Protein AF-A0A1F9MGJ0-F1 (afdb_monomer_lite)

Foldseek 3Di:
DDDDDDDDPDPPPPPVPPPPPVPPVPDDDDDDDDDDDPPDPDDPDDDDDDDDDDDDDDDDDDDDDDDDDDDDDDDDDDDDDDDDDDDDDDPPPDPPDPDDPPDDPPPPPLVAPDDDPQVVVLLLLLLVLLVVCLVPPDAQAWDWFQALVGTATAGANDRFQDQPPPPDPRHQFFLSSNRRSCVVSVHHCNVVVLGDPWLVSNLVSLVVCCPPPFKHKAFAQGQHDDDRQKWWRWDRHIWGFNDDDPQWTWTRTGNHNDGWIWGWDQDPVNGIHIGTPPPTHTGTIMHGDDD

Radius of gyration: 31.56 Å; chains: 1; bounding box: 124×60×78 Å

pLDDT: mean 70.76, std 24.78, range [25.89, 98.0]

Sequence (291 aa):
MRYFSHQDHRFLRSLTTLLLFPLLLALACGEYPSQEGDEVYGEYLEDGVAEDQFSSGTSEGSLPTASLPDPPGQQPLSLPLEPRESLPETEIQRPELPRPPDGEPEVVDLGAPVQTQGEGEARELLVSMALRIYETLEAGSTYPVRSGAGTRNLLVRYPKGTHTVKTASGTFMCTDFVLYTFTQAGFDLSEAGLGSRSTRTMTKKFREHANGENVTYTSQGGNTPPRPGDIAFMQGHVAIITAIDGTKVTYTQFNSRNQYRGKLTRTAGGGYHLEVGYDLPINGWGFYFPR

Structure (mmCIF, N/CA/C/O backbone):
data_AF-A0A1F9MGJ0-F1
#
_entry.id   AF-A0A1F9MGJ0-F1
#
loop_
_atom_site.group_PDB
_atom_site.id
_atom_site.type_symbol
_atom_site.label_atom_id
_atom_site.label_alt_id
_atom_site.label_comp_id
_atom_site.label_asym_id
_atom_site.label_entity_id
_atom_site.label_seq_id
_atom_site.pdbx_PDB_ins_code
_atom_site.Cartn_x
_atom_site.Cartn_y
_atom_site.Cartn_z
_atom_site.occupancy
_atom_site.B_iso_or_equiv
_atom_site.auth_seq_id
_atom_site.auth_comp_id
_atom_site.auth_asym_id
_atom_site.auth_atom_id
_atom_site.pdbx_PDB_model_num
ATOM 1 N N . MET A 1 1 ? 82.706 -16.280 30.960 1.00 45.00 1 MET A N 1
ATOM 2 C CA . MET A 1 1 ? 82.816 -16.517 29.503 1.00 45.00 1 MET A CA 1
ATOM 3 C C . MET A 1 1 ? 81.429 -16.832 28.956 1.00 45.00 1 MET A C 1
ATOM 5 O O . MET A 1 1 ? 80.936 -17.918 29.218 1.00 45.00 1 MET A O 1
ATOM 9 N N . ARG A 1 2 ? 80.800 -15.859 28.286 1.00 43.09 2 ARG A N 1
ATOM 10 C CA . ARG A 1 2 ? 79.877 -15.959 27.134 1.00 43.09 2 ARG A CA 1
ATOM 11 C C . ARG A 1 2 ? 79.147 -14.616 27.011 1.00 43.09 2 ARG A C 1
ATOM 13 O O . ARG A 1 2 ? 78.456 -14.188 27.926 1.00 43.09 2 ARG A O 1
ATOM 20 N N . TYR A 1 3 ? 79.461 -13.947 25.908 1.00 45.22 3 TYR A N 1
ATOM 21 C CA . TYR A 1 3 ? 78.889 -12.706 25.395 1.00 45.22 3 TYR A CA 1
ATOM 22 C C . TYR A 1 3 ? 77.446 -12.906 24.910 1.00 45.22 3 TYR A C 1
ATOM 24 O O . TYR A 1 3 ? 77.062 -14.046 24.682 1.00 45.22 3 TYR A O 1
ATOM 32 N N . PHE A 1 4 ? 76.744 -11.781 24.714 1.00 46.47 4 PHE A N 1
ATOM 33 C CA . PHE A 1 4 ? 75.594 -11.457 23.836 1.00 46.47 4 PHE A CA 1
ATOM 34 C C . PHE A 1 4 ? 74.560 -10.646 24.647 1.00 46.47 4 PHE A C 1
ATOM 36 O O . PHE A 1 4 ? 74.259 -11.012 25.774 1.00 46.47 4 PHE A O 1
ATOM 43 N N . SER A 1 5 ? 73.928 -9.571 24.177 1.00 42.66 5 SER A N 1
ATOM 44 C CA . SER A 1 5 ? 74.120 -8.661 23.040 1.00 42.66 5 SER A CA 1
ATOM 45 C C . SER A 1 5 ? 73.050 -7.573 23.164 1.00 42.66 5 SER A C 1
ATOM 47 O O . SER A 1 5 ? 71.914 -7.860 23.530 1.00 42.66 5 SER A O 1
ATOM 49 N N . HIS A 1 6 ? 73.417 -6.337 22.840 1.00 50.19 6 HIS A N 1
ATOM 50 C CA . HIS A 1 6 ? 72.506 -5.225 22.587 1.00 50.19 6 HIS A CA 1
ATOM 51 C C . HIS A 1 6 ? 71.591 -5.515 21.385 1.00 50.19 6 HIS A C 1
ATOM 53 O O . HIS A 1 6 ? 72.109 -5.722 20.293 1.00 50.19 6 HIS A O 1
ATOM 59 N N . GLN A 1 7 ? 70.272 -5.467 21.589 1.00 46.84 7 GLN A N 1
ATOM 60 C CA . GLN A 1 7 ? 69.166 -5.316 20.616 1.00 46.84 7 GLN A CA 1
ATOM 61 C C . GLN A 1 7 ? 67.885 -5.466 21.475 1.00 46.84 7 GLN A C 1
ATOM 63 O O . GLN A 1 7 ? 67.817 -6.393 22.266 1.00 46.84 7 GLN A O 1
ATOM 68 N N . ASP A 1 8 ? 66.893 -4.578 21.574 1.00 45.91 8 ASP A N 1
ATOM 69 C CA . ASP A 1 8 ? 66.262 -3.722 20.581 1.00 45.91 8 ASP A CA 1
ATOM 70 C C . ASP A 1 8 ? 65.538 -2.533 21.252 1.00 45.91 8 ASP A C 1
ATOM 72 O O . ASP A 1 8 ? 64.485 -2.681 21.867 1.00 45.91 8 ASP A O 1
ATOM 76 N N . HIS A 1 9 ? 66.038 -1.307 21.066 1.00 47.97 9 HIS A N 1
ATOM 77 C CA . HIS A 1 9 ? 65.311 -0.064 21.393 1.00 47.97 9 HIS A CA 1
ATOM 78 C C . HIS A 1 9 ? 64.492 0.479 20.203 1.00 47.97 9 HIS A C 1
ATOM 80 O O . HIS A 1 9 ? 64.220 1.676 20.113 1.00 47.97 9 HIS A O 1
ATOM 86 N N . ARG A 1 10 ? 64.091 -0.383 19.259 1.00 49.78 10 ARG A N 1
ATOM 87 C CA . ARG A 1 10 ? 63.407 0.031 18.017 1.00 49.78 10 ARG A CA 1
ATOM 88 C C . ARG A 1 10 ? 61.923 -0.330 17.934 1.00 49.78 10 ARG A C 1
ATOM 90 O O . ARG A 1 10 ? 61.317 -0.068 16.905 1.00 49.78 10 ARG A O 1
ATOM 97 N N . PHE A 1 11 ? 61.314 -0.836 19.008 1.00 47.25 11 PHE A N 1
ATOM 98 C CA . PHE A 1 11 ? 59.880 -1.170 19.012 1.00 47.25 11 PHE A CA 1
ATOM 99 C C . PHE A 1 11 ? 58.955 -0.113 19.642 1.00 47.25 11 PHE A C 1
ATOM 101 O O . PHE A 1 11 ? 57.744 -0.203 19.479 1.00 47.25 11 PHE A O 1
ATOM 108 N N . LEU A 1 12 ? 59.486 0.935 20.287 1.00 46.34 12 LEU A N 1
ATOM 109 C CA . LEU A 1 12 ? 58.664 1.966 20.952 1.00 46.34 12 LEU A CA 1
ATOM 110 C C . LEU A 1 12 ? 58.504 3.290 20.187 1.00 46.34 12 LEU A C 1
ATOM 112 O O . LEU A 1 12 ? 57.880 4.215 20.696 1.00 46.34 12 LEU A O 1
ATOM 116 N N . ARG A 1 13 ? 59.033 3.408 18.963 1.00 47.84 13 ARG A N 1
ATOM 117 C CA . ARG A 1 13 ? 58.932 4.650 18.165 1.00 47.84 13 ARG A CA 1
ATOM 118 C C . ARG A 1 13 ? 58.034 4.556 16.933 1.00 47.84 13 ARG A C 1
ATOM 120 O O . ARG A 1 13 ? 57.903 5.549 16.232 1.00 47.84 13 ARG A O 1
ATOM 127 N N . SER A 1 14 ? 57.390 3.409 16.703 1.00 47.41 14 SER A N 1
ATOM 128 C CA . SER A 1 14 ? 56.496 3.215 15.548 1.00 47.41 14 SER A CA 1
ATOM 129 C C . SER A 1 14 ? 55.010 3.111 15.894 1.00 47.41 14 SER A C 1
ATOM 131 O O . SER A 1 14 ? 54.201 2.916 14.993 1.00 47.41 14 SER A O 1
ATOM 133 N N . LEU A 1 15 ? 54.636 3.253 17.172 1.00 44.00 15 LEU A N 1
ATOM 134 C CA . LEU A 1 15 ? 53.231 3.219 17.605 1.00 44.00 15 LEU A CA 1
ATOM 135 C C . LEU A 1 15 ? 52.610 4.619 17.788 1.00 44.00 15 LEU A C 1
ATOM 137 O O . LEU A 1 15 ? 51.395 4.744 17.880 1.00 44.00 15 LEU A O 1
ATOM 141 N N . THR A 1 16 ? 53.417 5.682 17.818 1.00 48.28 16 THR A N 1
ATOM 142 C CA . THR A 1 16 ? 52.953 7.061 18.068 1.00 48.28 16 THR A CA 1
ATOM 143 C C . THR A 1 16 ? 52.675 7.876 16.804 1.00 48.28 16 THR A C 1
ATOM 145 O O . THR A 1 16 ? 52.137 8.974 16.898 1.00 48.28 16 THR A O 1
ATOM 148 N N . THR A 1 17 ? 52.974 7.350 15.614 1.00 46.91 17 THR A N 1
ATOM 149 C CA . THR A 1 17 ? 52.761 8.053 14.333 1.00 46.91 17 THR A CA 1
ATOM 150 C C . THR A 1 17 ? 51.491 7.623 13.591 1.00 46.91 17 THR A C 1
ATOM 152 O O . THR A 1 17 ? 51.140 8.244 12.595 1.00 46.91 17 THR A O 1
ATOM 155 N N . LEU A 1 18 ? 50.765 6.611 14.085 1.00 47.81 18 LEU A N 1
ATOM 156 C CA . LEU A 1 18 ? 49.569 6.059 13.427 1.00 47.81 18 LEU A CA 1
ATOM 157 C C . LEU A 1 18 ? 48.237 6.477 14.085 1.00 47.81 18 LEU A C 1
ATOM 159 O O . LEU A 1 18 ? 47.183 5.977 13.712 1.00 47.81 18 LEU A O 1
ATOM 163 N N . LEU A 1 19 ? 48.273 7.418 15.037 1.00 46.91 19 LEU A N 1
ATOM 164 C CA . LEU A 1 19 ? 47.085 7.939 15.738 1.00 46.91 19 LEU A CA 1
ATOM 165 C C . LEU A 1 19 ? 46.886 9.460 15.616 1.00 46.91 19 LEU A C 1
ATOM 167 O O . LEU A 1 19 ? 45.936 9.996 16.173 1.00 46.91 19 LEU A O 1
ATOM 171 N N . LEU A 1 20 ? 47.738 10.164 14.863 1.00 46.44 20 LEU A N 1
ATOM 172 C CA . LEU A 1 20 ? 47.666 11.627 14.711 1.00 46.44 20 LEU A CA 1
ATOM 173 C C . LEU A 1 20 ? 47.138 12.104 13.348 1.00 46.44 20 LEU A C 1
ATOM 175 O O . LEU A 1 20 ? 46.983 13.304 13.151 1.00 46.44 20 LEU A O 1
ATOM 179 N N . PHE A 1 21 ? 46.807 11.190 12.428 1.00 43.91 21 PHE A N 1
ATOM 180 C CA . PHE A 1 21 ? 46.287 11.541 11.101 1.00 43.91 21 PHE A CA 1
ATOM 181 C C . PHE A 1 21 ? 44.752 11.532 10.914 1.00 43.91 21 PHE A C 1
ATOM 183 O O . PHE A 1 21 ? 44.316 12.148 9.944 1.00 43.91 21 PHE A O 1
ATOM 190 N N . PRO A 1 22 ? 43.889 10.962 11.792 1.00 47.06 22 PRO A N 1
ATOM 191 C CA . PRO A 1 22 ? 42.445 11.150 11.637 1.00 47.06 22 PRO A CA 1
ATOM 192 C C . PRO A 1 22 ? 41.919 12.393 12.379 1.00 47.06 22 PRO A C 1
ATOM 194 O O . PRO A 1 22 ? 40.762 12.755 12.202 1.00 47.06 22 PRO A O 1
ATOM 197 N N . LEU A 1 23 ? 42.744 13.077 13.186 1.00 43.22 23 LEU A N 1
ATOM 198 C CA . LEU A 1 23 ? 42.305 14.208 14.019 1.00 43.22 23 LEU A CA 1
ATOM 199 C C . LEU A 1 23 ? 42.406 15.584 13.322 1.00 43.22 23 LEU A C 1
ATOM 201 O O . LEU A 1 23 ? 41.925 16.575 13.860 1.00 43.22 23 LEU A O 1
ATOM 205 N N . LEU A 1 24 ? 43.002 15.669 12.127 1.00 43.28 24 LEU A N 1
ATOM 206 C CA . LEU A 1 24 ? 43.211 16.938 11.402 1.00 43.28 24 LEU A CA 1
ATOM 207 C C . LEU A 1 24 ? 42.342 17.107 10.142 1.00 43.28 24 LEU A C 1
ATOM 209 O O . LEU A 1 24 ? 42.546 18.051 9.387 1.00 43.28 24 LEU A O 1
ATOM 213 N N . LEU A 1 25 ? 41.336 16.247 9.942 1.00 42.81 25 LEU A N 1
ATOM 214 C CA . LEU A 1 25 ? 40.298 16.425 8.910 1.00 42.81 25 LEU A CA 1
ATOM 215 C C . LEU A 1 25 ? 38.918 16.817 9.474 1.00 42.81 25 LEU A C 1
ATOM 217 O O . LEU A 1 25 ? 37.951 16.887 8.724 1.00 42.81 25 LEU A O 1
ATOM 221 N N . ALA A 1 26 ? 38.826 17.117 10.775 1.00 40.72 26 ALA A N 1
ATOM 222 C CA . ALA A 1 26 ? 37.576 17.489 11.450 1.00 40.72 26 ALA A CA 1
ATOM 223 C C . ALA A 1 26 ? 37.383 19.009 11.665 1.00 40.72 26 ALA A C 1
ATOM 225 O O . ALA A 1 26 ? 36.491 19.409 12.405 1.00 40.72 26 ALA A O 1
ATOM 226 N N . LEU A 1 27 ? 38.195 19.871 11.039 1.00 39.50 27 LEU A N 1
ATOM 227 C CA . LEU A 1 27 ? 38.108 21.333 11.183 1.00 39.50 27 LEU A CA 1
ATOM 228 C C . LEU A 1 27 ? 38.266 22.037 9.824 1.00 39.50 27 LEU A C 1
ATOM 230 O O . LEU A 1 27 ? 39.285 22.660 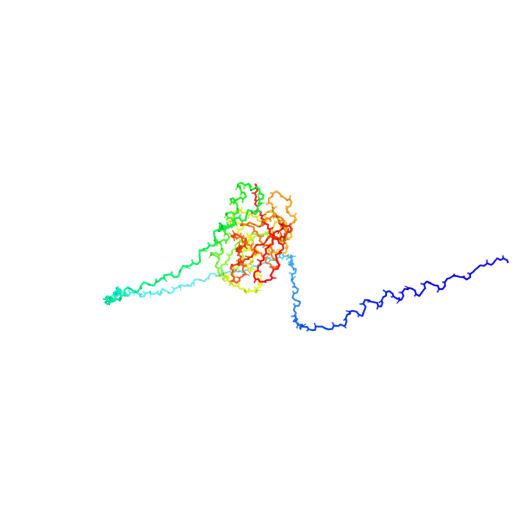9.540 1.00 39.50 27 LEU A O 1
ATOM 234 N N . ALA A 1 28 ? 37.241 21.936 8.979 1.00 33.12 28 ALA A N 1
ATOM 235 C CA . ALA A 1 28 ? 36.979 22.904 7.915 1.00 33.12 28 ALA A CA 1
ATOM 236 C C . ALA A 1 28 ? 35.460 23.058 7.765 1.00 33.12 28 ALA A C 1
ATOM 238 O O . ALA A 1 28 ? 34.758 22.150 7.326 1.00 33.12 28 ALA A O 1
ATOM 239 N N . CYS A 1 29 ? 34.985 24.203 8.242 1.00 32.06 29 CYS A N 1
ATOM 240 C CA . CYS A 1 29 ? 33.600 24.578 8.443 1.00 32.06 29 CYS A CA 1
ATOM 241 C C . CYS A 1 29 ? 32.781 24.673 7.151 1.00 32.06 29 CYS A C 1
ATOM 243 O O . CYS A 1 29 ? 33.234 25.202 6.138 1.00 32.06 29 CYS A O 1
ATOM 245 N N . GLY A 1 30 ? 31.519 24.276 7.279 1.00 25.89 30 GLY A N 1
ATOM 246 C CA . GLY A 1 30 ? 30.390 24.731 6.479 1.00 25.89 30 GLY A CA 1
ATOM 247 C C . GLY A 1 30 ? 29.141 24.628 7.349 1.00 25.89 30 GLY A C 1
ATOM 248 O O . GLY A 1 30 ? 28.431 23.631 7.290 1.00 25.89 30 GLY A O 1
ATOM 249 N N . GLU A 1 31 ? 28.948 25.611 8.230 1.00 34.59 31 GLU A N 1
ATOM 250 C CA . GLU A 1 31 ? 27.792 25.748 9.123 1.00 34.59 31 GLU A CA 1
ATOM 251 C C . GLU A 1 31 ? 26.475 25.858 8.345 1.00 34.59 31 GLU A C 1
ATOM 253 O O . GLU A 1 31 ? 26.334 26.733 7.495 1.00 34.59 31 GLU A O 1
ATOM 258 N N . TYR A 1 32 ? 25.493 25.028 8.705 1.00 30.47 32 TYR A N 1
ATOM 259 C CA . TYR A 1 32 ? 24.059 25.330 8.611 1.00 30.47 32 TYR A CA 1
ATOM 260 C C . TYR A 1 32 ? 23.355 24.742 9.850 1.00 30.47 32 TYR A C 1
ATOM 262 O O . TYR A 1 32 ? 23.856 23.785 10.444 1.00 30.47 32 TYR A O 1
ATOM 270 N N . PRO A 1 33 ? 22.266 25.376 10.317 1.00 36.78 33 PRO A N 1
ATOM 271 C CA . PRO A 1 33 ? 21.966 25.509 11.728 1.00 36.78 33 PRO A CA 1
ATOM 272 C C . PRO A 1 33 ? 21.300 24.269 12.313 1.00 36.78 33 PRO A C 1
ATOM 274 O O . PRO A 1 33 ? 20.484 23.601 11.682 1.00 36.78 33 PRO A O 1
ATOM 277 N N . SER A 1 34 ? 21.614 24.051 13.585 1.00 39.97 34 SER A N 1
ATOM 278 C CA . SER A 1 34 ? 20.848 23.247 14.524 1.00 39.97 34 SER A CA 1
ATOM 279 C C . SER A 1 34 ? 19.366 23.637 14.500 1.00 39.97 34 SER A C 1
ATOM 281 O O . SER A 1 34 ? 19.012 24.755 14.884 1.00 39.97 34 SER A O 1
ATOM 283 N N . GLN A 1 35 ? 18.499 22.697 14.127 1.00 33.12 35 GLN A N 1
ATOM 284 C CA . GLN A 1 35 ? 17.191 22.593 14.763 1.00 33.12 35 GLN A CA 1
ATOM 285 C C . GLN A 1 35 ? 17.205 21.364 15.660 1.00 33.12 35 GLN A C 1
ATOM 287 O O . GLN A 1 35 ? 17.332 20.228 15.212 1.00 33.12 35 GLN A O 1
ATOM 292 N N . GLU A 1 36 ? 17.150 21.672 16.950 1.00 34.59 36 GLU A N 1
ATOM 293 C CA . GLU A 1 36 ? 16.847 20.782 18.055 1.00 34.59 36 GLU A CA 1
ATOM 294 C C . GLU A 1 36 ? 15.606 19.943 17.743 1.00 34.59 36 GLU A C 1
ATOM 296 O O . GLU A 1 36 ? 14.589 20.463 17.282 1.00 34.59 36 GLU A O 1
ATOM 301 N N . GLY A 1 37 ? 15.693 18.648 18.030 1.00 30.30 37 GLY A N 1
ATOM 302 C CA . GLY A 1 37 ? 14.555 17.746 17.944 1.00 30.30 37 GLY A CA 1
ATOM 303 C C . GLY A 1 37 ? 14.948 16.326 17.583 1.00 30.30 37 GLY A C 1
ATOM 304 O O . GLY A 1 37 ? 14.390 15.766 16.644 1.00 30.30 37 GLY A O 1
ATOM 305 N N . ASP A 1 38 ? 15.873 15.730 18.339 1.00 35.19 38 ASP A N 1
ATOM 306 C CA . ASP A 1 38 ? 15.902 14.276 18.504 1.00 35.19 38 ASP A CA 1
ATOM 307 C C . ASP A 1 38 ? 14.594 13.852 19.201 1.00 35.19 38 ASP A C 1
ATOM 309 O O . ASP A 1 38 ? 14.557 13.557 20.394 1.00 35.19 38 ASP A O 1
ATOM 313 N N . GLU A 1 39 ? 13.480 13.841 18.467 1.00 33.59 39 GLU A N 1
ATOM 314 C CA . GLU A 1 39 ? 12.333 13.030 18.850 1.00 33.59 39 GLU A CA 1
ATOM 315 C C . GLU A 1 39 ? 12.645 11.598 18.436 1.00 33.59 39 GLU A C 1
ATOM 317 O O . GLU A 1 39 ? 12.409 11.142 17.315 1.00 33.59 39 GLU A O 1
ATOM 322 N N . VAL A 1 40 ? 13.244 10.906 19.402 1.00 33.94 40 VAL A N 1
ATOM 323 C CA . VAL A 1 40 ? 13.209 9.461 19.576 1.00 33.94 40 VAL A CA 1
ATOM 324 C C . VAL A 1 40 ? 11.887 8.928 19.016 1.00 33.94 40 VAL A C 1
ATOM 326 O O . VAL A 1 40 ? 10.824 9.121 19.607 1.00 33.94 40 VAL A O 1
ATOM 329 N N . TYR A 1 41 ? 11.952 8.254 17.864 1.00 36.03 41 TYR A N 1
ATOM 330 C CA . TYR A 1 41 ? 10.873 7.400 17.379 1.00 36.03 41 TYR A CA 1
ATOM 331 C C . TYR A 1 41 ? 10.668 6.313 18.431 1.00 36.03 41 TYR A C 1
ATOM 333 O O . TYR A 1 41 ? 11.366 5.299 18.426 1.00 36.03 41 TYR A O 1
ATOM 341 N N . GLY A 1 42 ? 9.755 6.585 19.364 1.00 32.09 42 GLY A N 1
ATOM 342 C CA . GLY A 1 42 ? 9.425 5.722 20.481 1.00 32.09 42 GLY A CA 1
ATOM 343 C C . GLY A 1 42 ? 9.113 4.320 19.988 1.00 32.09 42 GLY A C 1
ATOM 344 O O . GLY A 1 42 ? 8.121 4.076 19.302 1.00 32.09 42 GLY A O 1
ATOM 345 N N . GLU A 1 43 ? 10.019 3.421 20.339 1.00 31.88 43 GLU A N 1
ATOM 346 C CA . GLU A 1 43 ? 9.831 1.989 20.432 1.00 31.88 43 GLU A CA 1
ATOM 347 C C . GLU A 1 43 ? 8.470 1.716 21.088 1.00 31.88 43 GLU A C 1
ATOM 349 O O . GLU A 1 43 ? 8.171 2.212 22.176 1.00 31.88 43 GLU A O 1
ATOM 354 N N . TYR A 1 44 ? 7.594 1.001 20.381 1.00 43.56 44 TYR A N 1
ATOM 355 C CA . TYR A 1 44 ? 6.318 0.577 20.939 1.00 43.56 44 TYR A CA 1
ATOM 356 C C . TYR A 1 44 ? 6.622 -0.416 22.061 1.00 43.56 44 TYR A C 1
ATOM 358 O O . TYR A 1 44 ? 6.902 -1.579 21.785 1.00 43.56 44 TYR A O 1
ATOM 366 N N . LEU A 1 45 ? 6.574 0.052 23.308 1.00 33.78 45 LEU A N 1
ATOM 367 C CA . LEU A 1 45 ? 6.449 -0.811 24.475 1.00 33.78 45 LEU A CA 1
ATOM 368 C C . LEU A 1 45 ? 5.139 -1.597 24.335 1.00 33.78 45 LEU A C 1
ATOM 370 O O . LEU A 1 45 ? 4.040 -1.070 24.523 1.00 33.78 45 LEU A O 1
ATOM 374 N N . GLU A 1 46 ? 5.275 -2.854 23.923 1.00 44.97 46 GLU A N 1
ATOM 375 C CA . GLU A 1 46 ? 4.377 -3.921 24.337 1.00 44.97 46 GLU A CA 1
ATOM 376 C C . GLU A 1 46 ? 4.520 -4.058 25.852 1.00 44.97 46 GLU A C 1
ATOM 378 O O . GLU A 1 46 ? 5.575 -4.462 26.319 1.00 44.97 46 GLU A O 1
ATOM 383 N N . ASP A 1 47 ? 3.484 -3.705 26.610 1.00 33.41 47 ASP A N 1
ATOM 384 C CA . ASP A 1 47 ? 3.275 -4.270 27.940 1.00 33.41 47 ASP A CA 1
ATOM 385 C C . ASP A 1 47 ? 1.823 -4.088 28.397 1.00 33.41 47 ASP A C 1
ATOM 387 O O . ASP A 1 47 ? 1.249 -3.003 28.316 1.00 33.41 47 ASP A O 1
ATOM 391 N N . GLY A 1 48 ? 1.262 -5.185 28.908 1.00 28.72 48 GLY A N 1
ATOM 392 C CA . GLY A 1 48 ? 0.483 -5.167 30.145 1.00 28.72 48 GLY A CA 1
ATOM 393 C C . GLY A 1 48 ? -0.973 -4.707 30.096 1.00 28.72 48 GLY A C 1
ATOM 394 O O . GLY A 1 48 ? -1.289 -3.528 30.175 1.00 28.72 48 GLY A O 1
ATOM 395 N N . VAL A 1 49 ? -1.858 -5.703 30.103 1.00 38.25 49 VAL A N 1
ATOM 396 C CA . VAL A 1 49 ? -3.187 -5.737 30.739 1.00 38.25 49 VAL A CA 1
ATOM 397 C C . VAL A 1 49 ? -3.409 -4.671 31.831 1.00 38.25 49 VAL A C 1
ATOM 399 O O . VAL A 1 49 ? -2.713 -4.673 32.843 1.00 38.25 49 VAL A O 1
ATOM 402 N N . ALA A 1 50 ? -4.470 -3.872 31.683 1.00 29.62 50 ALA A N 1
ATOM 403 C CA . ALA A 1 50 ? -5.298 -3.406 32.797 1.00 29.62 50 ALA A CA 1
ATOM 404 C C . ALA A 1 50 ? -6.716 -3.079 32.297 1.00 29.62 50 ALA A C 1
ATOM 406 O O . ALA A 1 50 ? -6.925 -2.168 31.494 1.00 29.62 50 ALA A O 1
ATOM 407 N N . GLU A 1 51 ? -7.674 -3.875 32.769 1.00 30.73 51 GLU A N 1
ATOM 408 C CA . GLU A 1 51 ? -9.098 -3.555 32.841 1.00 30.73 51 GLU A CA 1
ATOM 409 C C . GLU A 1 51 ? -9.293 -2.227 33.601 1.00 30.73 51 GLU A C 1
ATOM 411 O O . GLU A 1 51 ? -8.592 -1.958 34.574 1.00 30.73 51 GLU A O 1
ATOM 416 N N . ASP A 1 52 ? -10.242 -1.383 33.201 1.00 29.31 52 ASP A N 1
ATOM 417 C CA . ASP A 1 52 ? -11.617 -1.415 33.723 1.00 29.31 52 ASP A CA 1
ATOM 418 C C . ASP A 1 52 ? -12.317 -0.041 33.587 1.00 29.31 52 ASP A C 1
ATOM 420 O O . ASP A 1 52 ? -11.695 1.019 33.623 1.00 29.31 52 ASP A O 1
ATOM 424 N N . GLN A 1 53 ? -13.647 -0.102 33.480 1.00 30.19 53 GLN A N 1
ATOM 425 C CA . GLN A 1 53 ? -14.630 0.948 33.789 1.00 30.19 53 GLN A CA 1
ATOM 426 C C . GLN A 1 53 ? -14.608 2.276 33.009 1.00 30.19 53 GLN A C 1
ATOM 428 O O . GLN A 1 53 ? -13.971 3.250 33.396 1.00 30.19 53 GLN A O 1
ATOM 433 N N . PHE A 1 54 ? -15.543 2.405 32.059 1.00 32.25 54 PHE A N 1
ATOM 434 C CA . PHE A 1 54 ? -16.390 3.602 32.024 1.00 32.25 54 PHE A CA 1
ATOM 435 C C . PHE A 1 54 ? -17.858 3.229 31.789 1.00 32.25 54 PHE A C 1
ATOM 437 O O . PHE A 1 54 ? -18.279 2.826 30.706 1.00 32.25 54 PHE A O 1
ATOM 444 N N . SER A 1 55 ? -18.616 3.375 32.874 1.00 31.25 55 SER A N 1
ATOM 445 C CA . SER A 1 55 ? -20.071 3.434 32.933 1.00 31.25 55 SER A CA 1
ATOM 446 C C . SER A 1 55 ? -20.582 4.566 32.035 1.00 31.25 55 SER A C 1
ATOM 448 O O . SER A 1 55 ? -20.124 5.702 32.161 1.00 31.25 55 SER A O 1
ATOM 450 N N . SER A 1 56 ? -21.533 4.280 31.144 1.00 33.00 56 SER A N 1
ATOM 451 C CA . SER A 1 56 ? -22.333 5.317 30.487 1.00 33.00 56 SER A CA 1
ATOM 452 C C . SER A 1 56 ? -23.771 5.200 30.975 1.00 33.00 56 SER A C 1
ATOM 454 O O . SER A 1 56 ? -24.494 4.252 30.675 1.00 33.00 56 SER A O 1
ATOM 456 N N . GLY A 1 57 ? -24.140 6.171 31.808 1.00 28.81 57 GLY A N 1
ATOM 457 C CA . GLY A 1 57 ? -25.505 6.403 32.233 1.00 28.81 57 GLY A CA 1
ATOM 458 C C . GLY A 1 57 ? -26.378 6.805 31.050 1.00 28.81 57 GLY A C 1
ATOM 459 O O . GLY A 1 57 ? -25.991 7.600 30.196 1.00 28.81 57 GLY A O 1
ATOM 460 N N . THR A 1 58 ? -27.576 6.243 31.044 1.00 35.69 58 THR A N 1
ATOM 461 C CA . THR A 1 58 ? -28.746 6.699 30.303 1.00 35.69 58 THR A CA 1
ATOM 462 C C . THR A 1 58 ? -29.035 8.171 30.592 1.00 35.69 58 THR A C 1
ATOM 464 O O . THR A 1 58 ? -29.326 8.530 31.734 1.00 35.69 58 THR A O 1
ATOM 467 N N . SER A 1 59 ? -29.032 9.004 29.555 1.00 34.50 59 SER A N 1
ATOM 468 C CA . SER A 1 59 ? -29.749 10.276 29.550 1.00 34.50 59 SER A CA 1
ATOM 469 C C . SER A 1 59 ? -30.621 10.364 28.300 1.00 34.50 59 SER A C 1
ATOM 471 O O . SER A 1 59 ? -30.153 10.480 27.169 1.00 34.50 59 SER A O 1
ATOM 473 N N . GLU A 1 60 ? -31.926 10.274 28.539 1.00 34.88 60 GLU A N 1
ATOM 474 C CA . GLU A 1 60 ? -32.963 10.745 27.634 1.00 34.88 60 GLU A CA 1
ATOM 475 C C . GLU A 1 60 ? -32.788 12.256 27.427 1.00 34.88 60 GLU A C 1
ATOM 477 O O . GLU A 1 60 ? -32.641 13.020 28.383 1.00 34.88 60 GLU A O 1
ATOM 482 N N . GLY A 1 61 ? -32.794 12.688 26.170 1.00 31.95 61 GLY A N 1
ATOM 483 C CA . GLY A 1 61 ? -32.691 14.091 25.792 1.00 31.95 61 GLY A CA 1
ATOM 484 C C . GLY A 1 61 ? -33.358 14.312 24.444 1.00 31.95 61 GLY A C 1
ATOM 485 O O . GLY A 1 61 ? -32.741 14.135 23.399 1.00 31.95 61 GLY A O 1
ATOM 486 N N . SER A 1 62 ? -34.643 14.652 24.494 1.00 32.28 62 SER A N 1
ATOM 487 C CA . SER A 1 62 ? -35.513 14.968 23.363 1.00 32.28 62 SER A CA 1
ATOM 488 C C . SER A 1 62 ? -34.932 16.057 22.451 1.00 32.28 62 SER A C 1
ATOM 490 O O . SER A 1 62 ? -34.562 17.136 22.911 1.00 32.28 62 SER A O 1
ATOM 492 N N . LEU A 1 63 ? -34.915 15.793 21.142 1.00 37.25 63 LEU A N 1
ATOM 493 C CA . LEU A 1 63 ? -34.607 16.773 20.098 1.00 37.25 63 LEU A CA 1
ATOM 494 C C . LEU A 1 63 ? -35.844 17.644 19.803 1.00 37.25 63 LEU A C 1
ATOM 496 O O . LEU A 1 63 ? -36.932 17.091 19.627 1.00 37.25 63 LEU A O 1
ATOM 500 N N . PRO A 1 64 ? -35.720 18.978 19.688 1.00 40.09 64 PRO A N 1
ATOM 501 C CA . PRO A 1 64 ? -36.780 19.806 19.131 1.00 40.09 64 PRO A CA 1
ATOM 502 C C . PRO A 1 64 ? -36.779 19.747 17.595 1.00 40.09 64 PRO A C 1
ATOM 504 O O . PRO A 1 64 ? -35.771 20.001 16.935 1.00 40.09 64 PRO A O 1
ATOM 507 N N . THR A 1 65 ? -37.948 19.439 17.037 1.00 37.78 65 THR A N 1
ATOM 508 C CA . THR A 1 65 ? -38.292 19.524 15.614 1.00 37.78 65 THR A CA 1
ATOM 509 C C . THR A 1 65 ? -38.179 20.969 15.123 1.00 37.78 65 THR A C 1
ATOM 511 O O . THR A 1 65 ? -38.961 21.825 15.534 1.00 37.78 65 THR A O 1
ATOM 514 N N . ALA A 1 66 ? -37.234 21.241 14.222 1.00 37.50 66 ALA A N 1
ATOM 515 C CA . ALA A 1 66 ? -37.185 22.484 13.461 1.00 37.50 66 ALA A CA 1
ATOM 516 C C . ALA A 1 66 ? -37.824 22.262 12.083 1.00 37.50 66 ALA A C 1
ATOM 518 O O . ALA A 1 66 ? -37.327 21.487 11.266 1.00 37.50 66 ALA A O 1
ATOM 519 N N . SER A 1 67 ? -38.948 22.936 11.855 1.00 36.03 67 SER A N 1
ATOM 520 C CA . SER A 1 67 ? -39.663 22.986 10.582 1.00 36.03 67 SER A CA 1
ATOM 521 C C . SER A 1 67 ? -38.836 23.716 9.518 1.00 36.03 67 SER A C 1
ATOM 523 O O . SER A 1 67 ? -38.438 24.864 9.714 1.00 36.03 67 SER A O 1
ATOM 525 N N . LEU A 1 68 ? -38.604 23.059 8.382 1.00 44.44 68 LEU A N 1
ATOM 526 C CA . LEU A 1 68 ? -38.128 23.683 7.144 1.00 44.44 68 LEU A CA 1
ATOM 527 C C . LEU A 1 68 ? -39.267 24.504 6.509 1.00 44.44 68 LEU A C 1
ATOM 529 O O . LEU A 1 68 ? -40.385 23.992 6.434 1.00 44.44 68 LEU A O 1
ATOM 533 N N . PRO A 1 69 ? -39.026 25.734 6.027 1.00 46.84 69 PRO A N 1
ATOM 534 C CA . PRO A 1 69 ? -39.945 26.395 5.109 1.00 46.84 69 PRO A CA 1
ATOM 535 C C . PRO A 1 69 ? -39.766 25.869 3.674 1.00 46.84 69 PRO A C 1
ATOM 537 O O . PRO A 1 69 ? -38.642 25.659 3.212 1.00 46.84 69 PRO A O 1
ATOM 540 N N . ASP A 1 70 ? -40.890 25.680 2.979 1.00 41.38 70 ASP A N 1
ATOM 541 C CA . ASP A 1 70 ? -40.968 25.311 1.561 1.00 41.38 70 ASP A CA 1
ATOM 542 C C . ASP A 1 70 ? -40.220 26.307 0.647 1.00 41.38 70 ASP A C 1
ATOM 544 O O . ASP A 1 70 ? -40.262 27.520 0.887 1.00 41.38 70 ASP A O 1
ATOM 548 N N . PRO A 1 71 ? -39.581 25.846 -0.446 1.00 49.72 71 PRO A N 1
ATOM 549 C CA . PRO A 1 71 ? -39.032 26.736 -1.461 1.00 49.72 71 PRO A CA 1
ATOM 550 C C . PRO A 1 71 ? -40.152 27.308 -2.356 1.00 49.72 71 PRO A C 1
ATOM 552 O O . PRO A 1 71 ? -41.010 26.554 -2.823 1.00 49.72 71 PRO A O 1
ATOM 555 N N . PRO A 1 72 ? -40.153 28.618 -2.669 1.00 47.09 72 PRO A N 1
ATOM 556 C CA . PRO A 1 72 ? -41.078 29.167 -3.651 1.00 47.09 72 PRO A CA 1
ATOM 557 C C . PRO A 1 72 ? -40.720 28.690 -5.063 1.00 47.09 72 PRO A C 1
ATOM 559 O O . PRO A 1 72 ? -39.557 28.652 -5.470 1.00 47.09 72 PRO A O 1
ATOM 562 N N . GLY A 1 73 ? -41.759 28.324 -5.810 1.00 37.50 73 GLY A N 1
ATOM 563 C CA . GLY A 1 73 ? -41.663 27.855 -7.180 1.00 37.50 73 GLY A CA 1
ATOM 564 C C . GLY A 1 73 ? -41.318 28.938 -8.207 1.00 37.50 73 GLY A C 1
ATOM 565 O O . GLY A 1 73 ? -41.701 30.095 -8.081 1.00 37.50 73 GLY A O 1
ATOM 566 N N . GLN A 1 74 ? -40.675 28.441 -9.267 1.00 40.38 74 GLN A N 1
ATOM 567 C CA . GLN A 1 74 ? -40.685 28.881 -10.667 1.00 40.38 74 GLN A CA 1
ATOM 568 C C . GLN A 1 74 ? -40.135 30.268 -11.032 1.00 40.38 74 GLN A C 1
ATOM 570 O O . GLN A 1 74 ? -40.765 31.289 -10.795 1.00 40.38 74 GLN A O 1
ATOM 575 N N . GLN A 1 75 ? -39.078 30.255 -11.854 1.00 42.31 75 GLN A N 1
ATOM 576 C CA . GLN A 1 75 ? -39.146 30.776 -13.228 1.00 42.31 75 GLN A CA 1
ATOM 577 C C . GLN A 1 75 ? -38.004 30.200 -14.096 1.00 42.31 75 GLN A C 1
ATOM 579 O O . GLN A 1 75 ? -36.861 30.152 -13.640 1.00 42.31 75 GLN A O 1
ATOM 584 N N . PRO A 1 76 ? -38.271 29.755 -15.340 1.00 43.25 76 PRO A N 1
ATOM 585 C CA . PRO A 1 76 ? -37.222 29.426 -16.297 1.00 43.25 76 PRO A CA 1
ATOM 586 C C . PRO A 1 76 ? -36.613 30.723 -16.843 1.00 43.25 76 PRO A C 1
ATOM 588 O O . PRO A 1 76 ? -37.309 31.550 -17.435 1.00 43.25 76 PRO A O 1
ATOM 591 N N . LEU A 1 77 ? -35.306 30.902 -16.651 1.00 41.34 77 LEU A N 1
ATOM 592 C CA . LEU A 1 77 ? -34.547 31.979 -17.285 1.00 41.34 77 LEU A CA 1
ATOM 593 C C . LEU A 1 77 ? -34.581 31.782 -18.805 1.00 41.34 77 LEU A C 1
ATOM 595 O O . LEU A 1 77 ? -33.903 30.920 -19.361 1.00 41.34 77 LEU A O 1
ATOM 599 N N . SER A 1 78 ? -35.414 32.585 -19.462 1.00 41.81 78 SER A N 1
ATOM 600 C CA . SER A 1 78 ? -35.402 32.764 -20.909 1.00 41.81 78 SER A CA 1
ATOM 601 C C . SER A 1 78 ? -34.134 33.534 -21.276 1.00 41.81 78 SER A C 1
ATOM 603 O O . SER A 1 78 ? -33.938 34.658 -20.815 1.00 41.81 78 SER A O 1
ATOM 605 N N . LEU A 1 79 ? -33.257 32.917 -22.066 1.00 49.59 79 LEU A N 1
ATOM 606 C CA . LEU A 1 79 ? -32.088 33.584 -22.636 1.00 49.59 79 LEU A CA 1
ATOM 607 C C . LEU A 1 79 ? -32.547 34.637 -23.664 1.00 49.59 79 LEU A C 1
ATOM 609 O O . LEU A 1 79 ? -33.445 34.337 -24.457 1.00 49.59 79 LEU A O 1
ATOM 613 N N . PRO A 1 80 ? -31.943 35.838 -23.703 1.00 44.19 80 PRO A N 1
ATOM 614 C CA . PRO A 1 80 ? -32.223 36.805 -24.755 1.00 44.19 80 PRO A CA 1
ATOM 615 C C . PRO A 1 80 ? -31.729 36.274 -26.108 1.00 44.19 80 PRO A C 1
ATOM 617 O O . PRO A 1 80 ? -30.553 35.947 -26.264 1.00 44.19 80 PRO A O 1
ATOM 620 N N . LEU A 1 81 ? -32.632 36.204 -27.092 1.00 50.16 81 LEU A N 1
ATOM 621 C CA . LEU A 1 81 ? -32.256 36.222 -28.503 1.00 50.16 81 LEU A CA 1
ATOM 622 C C . LEU A 1 81 ? -31.821 37.648 -28.850 1.00 50.16 81 LEU A C 1
ATOM 624 O O . LEU A 1 81 ? -32.635 38.566 -28.795 1.00 50.16 81 LEU A O 1
ATOM 628 N N . GLU A 1 82 ? -30.573 37.806 -29.271 1.00 49.28 82 GLU A N 1
ATOM 629 C CA . GLU A 1 82 ? -30.079 39.018 -29.925 1.00 49.28 82 GLU A CA 1
ATOM 630 C C . GLU A 1 82 ? -29.325 38.666 -31.223 1.00 49.28 82 GLU A C 1
ATOM 632 O O . GLU A 1 82 ? -29.011 37.493 -31.460 1.00 49.28 82 GLU A O 1
ATOM 637 N N . PRO A 1 83 ? -29.188 39.629 -32.152 1.00 44.19 83 PRO A N 1
ATOM 638 C CA . PRO A 1 83 ? -29.476 39.409 -33.564 1.00 44.19 83 PRO A CA 1
ATOM 639 C C . PRO A 1 83 ? -28.276 38.898 -34.358 1.00 44.19 83 PRO A C 1
ATOM 641 O O . PRO A 1 83 ? -27.120 39.190 -34.068 1.00 44.19 83 PRO A O 1
ATOM 644 N N . ARG A 1 84 ? -28.580 38.178 -35.442 1.00 49.66 84 ARG A N 1
ATOM 645 C CA . ARG A 1 84 ? -27.620 37.842 -36.496 1.00 49.66 84 ARG A CA 1
ATOM 646 C C . ARG A 1 84 ? -27.182 39.114 -37.224 1.00 49.66 84 ARG A C 1
ATOM 648 O O . ARG A 1 84 ? -27.871 39.556 -38.140 1.00 49.66 84 ARG A O 1
ATOM 655 N N . GLU A 1 85 ? -26.015 39.636 -36.873 1.00 40.97 85 GLU A N 1
ATOM 656 C CA . GLU A 1 85 ? -25.200 40.420 -37.799 1.00 40.97 85 GLU A CA 1
ATOM 657 C C . GLU A 1 85 ? -24.256 39.475 -38.547 1.00 40.97 85 GLU A C 1
ATOM 659 O O . GLU A 1 85 ? -23.386 38.815 -37.980 1.00 40.97 85 GLU A O 1
ATOM 6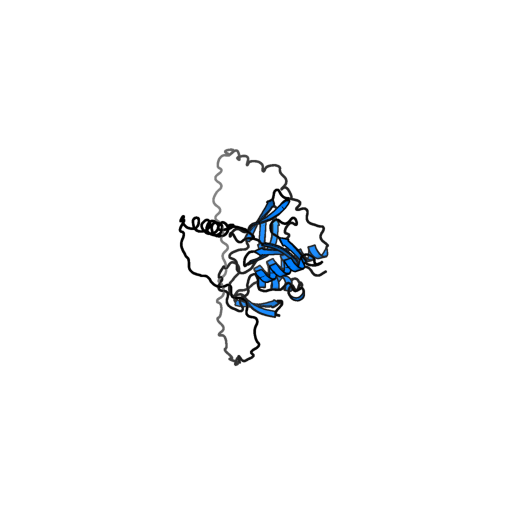64 N N . SER A 1 86 ? -24.484 39.367 -39.851 1.00 48.03 86 SER A N 1
ATOM 665 C CA . SER A 1 86 ? -23.613 38.693 -40.805 1.00 48.03 86 SER A CA 1
ATOM 666 C C . SER A 1 86 ? -22.320 39.490 -40.975 1.00 48.03 86 SER A C 1
ATOM 668 O O . SER A 1 86 ? -22.311 40.521 -41.649 1.00 48.03 86 SER A O 1
ATOM 670 N N . LEU A 1 87 ? -21.234 39.000 -40.379 1.00 48.47 87 LEU A N 1
ATOM 671 C CA . LEU A 1 87 ? -19.876 39.458 -40.661 1.00 48.47 87 LEU A CA 1
ATOM 672 C C . LEU A 1 87 ? -19.334 38.746 -41.917 1.00 48.47 87 LEU A C 1
ATOM 674 O O . LEU A 1 87 ? -19.665 37.580 -42.140 1.00 48.47 87 LEU A O 1
ATOM 678 N N . PRO A 1 88 ? -18.524 39.424 -42.749 1.00 44.31 88 PRO A N 1
ATOM 679 C CA . PRO A 1 88 ? -17.988 38.852 -43.980 1.00 44.31 88 PRO A CA 1
ATOM 680 C C . PRO A 1 88 ? -17.041 37.683 -43.675 1.00 44.31 88 PRO A C 1
ATOM 682 O O . PRO A 1 88 ? -16.193 37.786 -42.785 1.00 44.31 88 PRO A O 1
ATOM 685 N N . GLU A 1 89 ? -17.175 36.589 -44.433 1.00 50.16 89 GLU A N 1
ATOM 686 C CA . GLU A 1 89 ? -16.255 35.446 -44.431 1.00 50.16 89 GLU A CA 1
ATOM 687 C C . GLU A 1 89 ? -14.838 35.924 -44.757 1.00 50.16 89 GLU A C 1
ATOM 689 O O . GLU A 1 89 ? -14.434 36.053 -45.910 1.00 50.16 89 GLU A O 1
ATOM 694 N N . THR A 1 90 ? -14.072 36.208 -43.711 1.00 45.31 90 THR A N 1
ATOM 695 C CA . THR A 1 90 ? -12.621 36.248 -43.802 1.00 45.31 90 THR A CA 1
ATOM 696 C C . THR A 1 90 ? -12.162 34.838 -43.479 1.00 45.31 90 THR A C 1
ATOM 698 O O . THR A 1 90 ? -12.320 34.374 -42.350 1.00 45.31 90 THR A O 1
ATOM 701 N N . GLU A 1 91 ? -11.665 34.135 -44.490 1.00 51.66 91 GLU A N 1
ATOM 702 C CA . GLU A 1 91 ? -11.062 32.812 -44.374 1.00 51.66 91 GLU A CA 1
ATOM 703 C C . GLU A 1 91 ? -9.836 32.902 -43.454 1.00 51.66 91 GLU A C 1
ATOM 705 O O . GLU A 1 91 ? -8.714 33.184 -43.873 1.00 51.66 91 GLU A O 1
ATOM 710 N N . ILE A 1 92 ? -10.059 32.726 -42.151 1.00 46.62 92 ILE A N 1
ATOM 711 C CA . ILE A 1 92 ? -8.982 32.536 -41.189 1.00 46.62 92 ILE A CA 1
ATOM 712 C C . ILE A 1 92 ? -8.426 31.145 -41.474 1.00 46.62 92 ILE A C 1
ATOM 714 O O . ILE A 1 92 ? -9.032 30.140 -41.095 1.00 46.62 92 ILE A O 1
ATOM 718 N N . GLN A 1 93 ? -7.275 31.089 -42.149 1.00 44.62 93 GLN A N 1
ATOM 719 C CA . GLN A 1 93 ? -6.461 29.881 -42.197 1.00 44.62 93 GLN A CA 1
ATOM 720 C C . GLN A 1 93 ? -6.241 29.415 -40.760 1.00 44.62 93 GLN A C 1
ATOM 722 O O . GLN A 1 93 ? -5.544 30.057 -39.971 1.00 44.62 93 GLN A O 1
ATOM 727 N N . ARG A 1 94 ? -6.902 28.313 -40.402 1.00 47.38 94 ARG A N 1
ATOM 728 C CA . ARG A 1 94 ? -6.701 27.635 -39.129 1.00 47.38 94 ARG A CA 1
ATOM 729 C C . ARG A 1 94 ? -5.214 27.264 -39.075 1.00 47.38 94 ARG A C 1
ATOM 731 O O . ARG A 1 94 ? -4.770 26.561 -39.981 1.00 47.38 94 ARG A O 1
ATOM 738 N N . PRO A 1 95 ? -4.442 27.715 -38.069 1.00 44.31 95 PRO A N 1
ATOM 739 C CA . PRO A 1 95 ? -3.077 27.243 -37.903 1.00 44.31 95 PRO A CA 1
ATOM 740 C C . PRO A 1 95 ? -3.128 25.719 -37.820 1.00 44.31 95 PRO A C 1
ATOM 742 O O . PRO A 1 95 ? -3.850 25.178 -36.976 1.00 44.31 95 PRO A O 1
ATOM 745 N N . GLU A 1 96 ? -2.430 25.026 -38.720 1.00 44.53 96 GLU A N 1
ATOM 746 C CA . GLU A 1 96 ? -2.224 23.591 -38.575 1.00 44.53 96 GLU A CA 1
ATOM 747 C C . GLU A 1 96 ? -1.518 23.379 -37.236 1.00 44.53 96 GLU A C 1
ATOM 749 O O . GLU A 1 96 ? -0.358 23.750 -37.049 1.00 44.53 96 GLU A O 1
ATOM 754 N N . LEU A 1 97 ? -2.254 22.833 -36.266 1.00 49.81 97 LEU A N 1
ATOM 755 C CA . LEU A 1 97 ? -1.649 22.300 -35.058 1.00 49.81 97 LEU A CA 1
ATOM 756 C C . LEU A 1 97 ? -0.618 21.254 -35.502 1.00 49.81 97 LEU A C 1
ATOM 758 O O . LEU A 1 97 ? -0.946 20.429 -36.363 1.00 49.81 97 LEU A O 1
ATOM 762 N N . PRO A 1 98 ? 0.608 21.272 -34.947 1.00 47.97 98 PRO A N 1
ATOM 763 C CA . PRO A 1 98 ? 1.587 20.248 -35.251 1.00 47.97 98 PRO A CA 1
ATOM 764 C C . PRO A 1 98 ? 0.938 18.889 -35.013 1.00 47.97 98 PRO A C 1
ATOM 766 O O . PRO A 1 98 ? 0.370 18.650 -33.942 1.00 47.97 98 PRO A O 1
ATOM 769 N N . ARG A 1 99 ? 0.980 18.023 -36.032 1.00 53.19 99 ARG A N 1
ATOM 770 C CA . ARG A 1 99 ? 0.568 16.629 -35.876 1.00 53.19 99 ARG A CA 1
ATOM 771 C C . ARG A 1 99 ? 1.300 16.077 -34.647 1.00 53.19 99 ARG A C 1
ATOM 773 O O . ARG A 1 99 ? 2.518 16.275 -34.561 1.00 53.19 99 ARG A O 1
ATOM 780 N N . PRO A 1 100 ? 0.599 15.439 -33.690 1.00 51.12 100 PRO A N 1
ATOM 781 C CA . PRO A 1 100 ? 1.295 14.681 -32.663 1.00 51.12 100 PRO A CA 1
ATOM 782 C C . PRO A 1 100 ? 2.238 13.715 -33.391 1.00 51.12 100 PRO A C 1
ATOM 784 O O . PRO A 1 100 ? 1.854 13.207 -34.448 1.00 51.12 100 PRO A O 1
ATOM 787 N N . PRO A 1 101 ? 3.481 13.529 -32.919 1.00 55.78 101 PRO A N 1
ATOM 788 C CA . PRO A 1 101 ? 4.379 12.578 -33.552 1.00 55.78 101 PRO A CA 1
ATOM 789 C C . PRO A 1 101 ? 3.644 11.242 -33.676 1.00 55.78 101 PRO A C 1
ATOM 791 O O . PRO A 1 101 ? 3.030 10.801 -32.703 1.00 55.78 101 PRO A O 1
ATOM 794 N N . ASP A 1 102 ? 3.680 10.650 -34.872 1.00 47.53 102 ASP A N 1
ATOM 795 C CA . ASP A 1 102 ? 3.210 9.292 -35.154 1.00 47.53 102 ASP A CA 1
ATOM 796 C C . ASP A 1 102 ? 4.109 8.304 -34.393 1.00 47.53 102 ASP A C 1
ATOM 798 O O . ASP A 1 102 ? 4.978 7.634 -34.941 1.00 47.53 102 ASP A O 1
ATOM 802 N N . GLY A 1 103 ? 3.963 8.300 -33.078 1.00 41.00 103 GLY A N 1
ATOM 803 C CA . GLY A 1 103 ? 4.431 7.277 -32.180 1.00 41.00 103 GLY A CA 1
ATOM 804 C C . GLY A 1 103 ? 3.192 6.814 -31.449 1.00 41.00 103 GLY A C 1
ATOM 805 O O . GLY A 1 103 ? 2.610 7.572 -30.671 1.00 41.00 103 GLY A O 1
ATOM 806 N N . GLU A 1 104 ? 2.774 5.579 -31.711 1.00 39.59 104 GLU A N 1
ATOM 807 C CA . GLU A 1 104 ? 1.959 4.854 -30.744 1.00 39.59 104 GLU A CA 1
ATOM 808 C C . GLU A 1 104 ? 2.596 5.067 -29.363 1.00 39.59 104 GLU A C 1
ATOM 810 O O . GLU A 1 104 ? 3.832 5.079 -29.277 1.00 39.59 104 GLU A O 1
ATOM 815 N N . PRO A 1 105 ? 1.816 5.306 -28.291 1.00 42.38 105 PRO A N 1
ATOM 816 C CA . PRO A 1 105 ? 2.400 5.316 -26.962 1.00 42.38 105 PRO A CA 1
ATOM 817 C C . PRO A 1 105 ? 3.163 4.005 -26.835 1.00 42.38 105 PRO A C 1
ATOM 819 O O . PRO A 1 105 ? 2.559 2.941 -26.952 1.00 42.38 105 PRO A O 1
ATOM 822 N N . GLU A 1 106 ? 4.487 4.093 -26.703 1.00 39.25 106 GLU A N 1
ATOM 823 C CA . GLU A 1 106 ? 5.339 2.935 -26.497 1.00 39.25 106 GLU A CA 1
ATOM 824 C C . GLU A 1 106 ? 4.802 2.275 -25.231 1.00 39.25 106 GLU A C 1
ATOM 826 O O . GLU A 1 106 ? 5.004 2.763 -24.114 1.00 39.25 106 GLU A O 1
ATOM 831 N N . VAL A 1 107 ? 3.991 1.232 -25.417 1.00 40.66 107 VAL A N 1
ATOM 832 C CA . VAL A 1 107 ? 3.509 0.397 -24.333 1.00 40.66 107 VAL A CA 1
ATOM 833 C C . VAL A 1 107 ? 4.773 -0.265 -23.841 1.00 40.66 107 VAL A C 1
ATOM 835 O O . VAL A 1 107 ? 5.261 -1.218 -24.442 1.00 40.66 107 VAL A O 1
ATOM 838 N N . VAL A 1 108 ? 5.368 0.325 -22.809 1.00 43.19 108 VAL A N 1
ATOM 839 C CA . VAL A 1 108 ? 6.523 -0.251 -22.145 1.00 43.19 108 VAL A CA 1
ATOM 840 C C . VAL A 1 108 ? 6.037 -1.587 -21.607 1.00 43.19 108 VAL A C 1
ATOM 842 O O . VAL A 1 108 ? 5.348 -1.641 -20.589 1.00 43.19 108 VAL A O 1
ATOM 845 N N . ASP A 1 109 ? 6.341 -2.661 -22.329 1.00 44.50 109 ASP A N 1
ATOM 846 C CA . ASP A 1 109 ? 6.137 -4.011 -21.842 1.00 44.50 109 ASP A CA 1
ATOM 847 C C . ASP A 1 109 ? 7.115 -4.199 -20.684 1.00 44.50 109 ASP A C 1
ATOM 849 O O . ASP A 1 109 ? 8.328 -4.357 -20.854 1.00 44.50 109 ASP A O 1
ATOM 853 N N . LEU A 1 110 ? 6.581 -4.077 -19.470 1.00 54.62 110 LEU A N 1
ATOM 854 C CA . LEU A 1 110 ? 7.354 -4.116 -18.236 1.00 54.62 110 LEU A CA 1
ATOM 855 C C . LEU A 1 110 ? 7.909 -5.525 -17.938 1.00 54.62 110 LEU A C 1
ATOM 857 O O . LEU A 1 110 ? 8.553 -5.711 -16.904 1.00 54.62 110 LEU A O 1
ATOM 861 N N . GLY A 1 111 ? 7.711 -6.519 -18.817 1.00 43.75 111 GLY A N 1
ATOM 862 C CA . GLY A 1 111 ? 8.343 -7.838 -18.702 1.00 43.75 111 GLY A CA 1
ATOM 863 C C . GLY A 1 111 ? 7.975 -8.542 -17.396 1.00 43.75 111 GLY A C 1
ATOM 864 O O . GLY A 1 111 ? 8.820 -9.136 -16.727 1.00 43.75 111 GLY A O 1
ATOM 865 N N . ALA A 1 112 ? 6.721 -8.395 -16.978 1.00 52.31 112 ALA A N 1
ATOM 866 C CA . ALA A 1 112 ? 6.244 -8.877 -15.695 1.00 52.31 112 ALA A CA 1
ATOM 867 C C . ALA A 1 112 ? 6.151 -10.427 -15.710 1.00 52.31 112 ALA A C 1
ATOM 869 O O . ALA A 1 112 ? 5.630 -10.980 -16.676 1.00 52.31 112 ALA A O 1
ATOM 870 N N . PRO A 1 113 ? 6.592 -11.154 -14.660 1.00 54.72 113 PRO A N 1
ATOM 871 C CA . PRO A 1 113 ? 6.399 -12.607 -14.582 1.00 54.72 113 PRO A CA 1
ATOM 872 C C . PRO A 1 113 ? 4.917 -12.991 -14.708 1.00 54.72 113 PRO A C 1
ATOM 874 O O . PRO A 1 113 ? 4.050 -12.267 -14.206 1.00 54.72 113 PRO A O 1
ATOM 877 N N . VAL A 1 114 ? 4.650 -14.124 -15.370 1.00 55.53 114 VAL A N 1
ATOM 878 C CA . VAL A 1 114 ? 3.300 -14.639 -15.660 1.00 55.53 114 VAL A CA 1
ATOM 879 C C . VAL A 1 114 ? 2.500 -14.753 -14.363 1.00 55.53 114 VAL A C 1
ATOM 881 O O . VAL A 1 114 ? 2.882 -15.486 -13.452 1.00 55.53 114 VAL A O 1
ATOM 884 N N . GLN A 1 115 ? 1.406 -13.997 -14.278 1.00 66.62 115 GLN A N 1
ATOM 885 C CA . GLN A 1 115 ? 0.489 -14.035 -13.143 1.00 66.62 115 GLN A CA 1
ATOM 886 C C . GLN A 1 115 ? -0.348 -15.310 -13.193 1.00 66.62 115 GLN A C 1
ATOM 888 O O . GLN A 1 115 ? -0.781 -15.741 -14.264 1.00 66.62 115 GLN A O 1
ATOM 893 N N . THR A 1 116 ? -0.628 -15.884 -12.026 1.00 74.19 116 THR A N 1
ATOM 894 C CA . THR A 1 116 ? -1.784 -16.779 -11.923 1.00 74.19 116 THR A CA 1
ATOM 895 C C . THR A 1 116 ? -3.052 -15.937 -12.064 1.00 74.19 116 THR A C 1
ATOM 897 O O . THR A 1 116 ? -3.069 -14.782 -11.636 1.00 74.19 116 THR A O 1
ATOM 900 N N . GLN A 1 117 ? -4.117 -16.493 -12.643 1.00 77.19 117 GLN A N 1
ATOM 901 C CA . GLN A 1 117 ? -5.393 -15.780 -12.777 1.00 77.19 117 GLN A CA 1
ATOM 902 C C . GLN A 1 117 ? -5.887 -15.233 -11.419 1.00 77.19 117 GLN A C 1
ATOM 904 O O . GLN A 1 117 ? -6.323 -14.088 -11.341 1.00 77.19 117 GLN A O 1
ATOM 909 N N . GLY A 1 118 ? -5.710 -16.004 -10.339 1.00 86.19 118 GLY A N 1
ATOM 910 C CA . GLY A 1 118 ? -6.081 -15.588 -8.983 1.00 86.19 118 GLY A CA 1
ATOM 911 C C . GLY A 1 118 ? -5.277 -14.400 -8.438 1.00 86.19 118 GLY A C 1
ATOM 912 O O . GLY A 1 118 ? -5.841 -13.564 -7.739 1.00 86.19 118 GLY A O 1
ATOM 913 N N . GLU A 1 119 ? -3.989 -14.262 -8.781 1.00 89.56 119 GLU A N 1
ATOM 914 C CA . GLU A 1 119 ? -3.204 -13.080 -8.383 1.00 89.56 119 GLU A CA 1
ATOM 915 C C . GLU A 1 119 ? -3.729 -11.810 -9.068 1.00 89.56 119 GLU A C 1
ATOM 917 O O . GLU A 1 119 ? -3.840 -10.765 -8.426 1.00 89.56 119 GLU A O 1
ATOM 922 N N . GLY A 1 120 ? -4.067 -11.897 -10.359 1.00 90.38 120 GLY A N 1
ATOM 923 C CA . GLY A 1 120 ? -4.612 -10.770 -11.120 1.00 90.38 120 GLY A CA 1
ATOM 924 C C . GLY A 1 120 ? -5.934 -10.272 -10.536 1.00 90.38 120 GLY A C 1
ATOM 925 O O . GLY A 1 120 ? -6.064 -9.092 -10.211 1.00 90.38 120 GLY A O 1
ATOM 926 N N . GLU A 1 121 ? -6.875 -11.189 -10.301 1.00 91.81 121 GLU A N 1
ATOM 927 C CA . GLU A 1 121 ? -8.174 -10.880 -9.688 1.00 91.81 121 GLU A CA 1
ATOM 928 C C . GLU A 1 121 ? -8.016 -10.290 -8.273 1.00 91.81 121 GLU A C 1
ATOM 930 O O . GLU A 1 121 ? -8.674 -9.307 -7.923 1.00 91.81 121 GLU A O 1
ATOM 935 N N . ALA A 1 122 ? -7.089 -10.825 -7.468 1.00 93.19 122 ALA A N 1
ATOM 936 C CA . ALA A 1 122 ? -6.802 -10.304 -6.133 1.00 93.19 122 ALA A CA 1
ATOM 937 C C . ALA A 1 122 ? -6.276 -8.861 -6.165 1.00 93.19 122 ALA A C 1
ATOM 939 O O . ALA A 1 122 ? -6.666 -8.032 -5.337 1.00 93.19 122 ALA A O 1
ATOM 940 N N . ARG A 1 123 ? -5.409 -8.536 -7.131 1.00 95.12 123 ARG A N 1
ATOM 941 C CA . ARG A 1 123 ? -4.880 -7.178 -7.319 1.00 95.12 123 ARG A CA 1
ATOM 942 C C . ARG A 1 123 ? -5.973 -6.201 -7.719 1.00 95.12 123 ARG A C 1
ATOM 944 O O . ARG A 1 123 ? -6.060 -5.127 -7.129 1.00 95.12 123 ARG A O 1
ATOM 951 N N . GLU A 1 124 ? -6.814 -6.568 -8.681 1.00 95.19 124 GLU A N 1
ATOM 952 C CA . GLU A 1 124 ? -7.936 -5.732 -9.119 1.00 95.19 124 GLU A CA 1
ATOM 953 C C . GLU A 1 124 ? -8.915 -5.455 -7.975 1.00 95.19 124 GLU A C 1
ATOM 955 O O . GLU A 1 124 ? -9.299 -4.302 -7.748 1.00 95.19 124 GLU A O 1
ATOM 960 N N . LEU A 1 125 ? -9.258 -6.487 -7.197 1.00 95.44 125 LEU A N 1
ATOM 961 C CA . LEU A 1 125 ? -10.103 -6.342 -6.016 1.00 95.44 125 LEU A CA 1
ATOM 962 C C . LEU A 1 125 ? -9.467 -5.407 -4.982 1.00 95.44 125 LEU A C 1
ATOM 964 O O . LEU A 1 125 ? -10.145 -4.527 -4.448 1.00 95.44 125 LEU A O 1
ATOM 968 N N . LEU A 1 126 ? -8.166 -5.554 -4.722 1.00 97.00 126 LEU A N 1
ATOM 969 C CA . LEU A 1 126 ? -7.465 -4.700 -3.771 1.00 97.00 126 LEU A CA 1
ATOM 970 C C . LEU A 1 126 ? -7.425 -3.237 -4.236 1.00 97.00 126 LEU A C 1
ATOM 972 O O . LEU A 1 126 ? -7.657 -2.341 -3.427 1.00 97.00 126 LEU A O 1
ATOM 976 N N . VAL A 1 127 ? -7.176 -2.977 -5.523 1.00 97.62 127 VAL A N 1
ATOM 977 C CA . VAL A 1 127 ? -7.202 -1.619 -6.096 1.00 97.62 127 VAL A CA 1
ATOM 978 C C . VAL A 1 127 ? -8.592 -1.001 -5.958 1.00 97.62 127 VAL A C 1
ATOM 980 O O . VAL A 1 127 ? -8.726 0.124 -5.472 1.00 97.62 127 VAL A O 1
ATOM 983 N N . SER A 1 128 ? -9.627 -1.756 -6.326 1.00 97.62 128 SER A N 1
ATOM 984 C CA . SER A 1 128 ? -11.031 -1.375 -6.160 1.00 97.62 128 SER A CA 1
ATOM 985 C C . SER A 1 128 ? -11.350 -1.006 -4.706 1.00 97.62 128 SER A C 1
ATOM 987 O O . SER A 1 128 ? -11.913 0.062 -4.440 1.00 97.62 128 SER A O 1
ATOM 989 N N . MET A 1 129 ? -10.928 -1.835 -3.745 1.00 97.38 129 MET A N 1
ATOM 990 C CA . MET A 1 129 ? -11.155 -1.574 -2.323 1.00 97.38 129 MET A CA 1
ATOM 991 C C . MET A 1 129 ? -10.350 -0.386 -1.809 1.00 97.38 129 MET A C 1
ATOM 993 O O . MET A 1 129 ? -10.903 0.418 -1.062 1.00 97.38 129 MET A O 1
ATOM 997 N N . ALA A 1 130 ? -9.098 -0.216 -2.236 1.00 96.44 130 ALA A N 1
ATOM 998 C CA . ALA A 1 130 ? -8.273 0.924 -1.846 1.00 96.44 130 ALA A CA 1
ATOM 999 C C . ALA A 1 130 ? -8.943 2.246 -2.236 1.00 96.44 130 ALA A C 1
ATOM 1001 O O . ALA A 1 130 ? -9.069 3.150 -1.409 1.00 96.44 130 ALA A O 1
ATOM 1002 N N . LEU A 1 131 ? -9.411 2.343 -3.485 1.00 95.81 131 LEU A N 1
ATOM 1003 C CA . LEU A 1 131 ? -10.094 3.528 -3.998 1.00 95.81 131 LEU A CA 1
ATOM 1004 C C . LEU A 1 131 ? -11.427 3.757 -3.282 1.00 95.81 131 LEU A C 1
ATOM 1006 O O . LEU A 1 131 ? -11.687 4.867 -2.822 1.00 95.81 131 LEU A O 1
ATOM 1010 N N . ARG A 1 132 ? -12.243 2.708 -3.121 1.00 95.69 132 ARG A N 1
ATOM 1011 C CA . ARG A 1 132 ? -13.525 2.800 -2.411 1.00 95.69 132 ARG A CA 1
ATOM 1012 C C . ARG A 1 132 ? -13.334 3.285 -0.979 1.00 95.69 132 ARG A C 1
ATOM 1014 O O . ARG A 1 132 ? -13.982 4.243 -0.581 1.00 95.69 132 ARG A O 1
ATOM 1021 N N . ILE A 1 133 ? -12.441 2.652 -0.222 1.00 94.50 133 ILE A N 1
ATOM 1022 C CA . ILE A 1 133 ? -12.162 3.012 1.172 1.00 94.50 133 ILE A CA 1
ATOM 1023 C C . ILE A 1 133 ? -11.646 4.440 1.244 1.00 94.50 133 ILE A C 1
ATOM 1025 O O . ILE A 1 133 ? -12.142 5.213 2.053 1.00 94.50 133 ILE A O 1
ATOM 1029 N N . TYR A 1 134 ? -10.694 4.819 0.390 1.00 92.19 134 TYR A N 1
ATOM 1030 C CA . TYR A 1 134 ? -10.192 6.190 0.362 1.00 92.19 134 TYR A CA 1
ATOM 1031 C C . TYR A 1 134 ? -11.312 7.216 0.139 1.00 92.19 134 TYR A C 1
ATOM 1033 O O . TYR A 1 134 ? -11.308 8.276 0.765 1.00 92.19 134 TYR A O 1
ATOM 1041 N N . GLU A 1 135 ? -12.290 6.893 -0.708 1.00 91.44 135 GLU A N 1
ATOM 1042 C CA . GLU A 1 135 ? -13.448 7.748 -0.954 1.00 91.44 135 GLU A CA 1
ATOM 1043 C C . GLU A 1 135 ? -14.449 7.778 0.207 1.00 91.44 135 GLU A C 1
ATOM 1045 O O . GLU A 1 135 ? -15.021 8.835 0.466 1.00 91.44 135 GLU A O 1
ATOM 1050 N N . THR A 1 136 ? -14.629 6.664 0.922 1.00 91.62 136 THR A N 1
ATOM 1051 C CA . THR A 1 136 ? -15.648 6.506 1.977 1.00 91.62 136 THR A CA 1
ATOM 1052 C C . THR A 1 136 ? -15.119 6.632 3.409 1.00 91.62 136 THR A C 1
ATOM 1054 O O . THR A 1 136 ? -15.880 6.429 4.352 1.00 91.62 136 THR A O 1
ATOM 1057 N N . LEU A 1 137 ? -13.823 6.881 3.617 1.00 89.44 137 LEU A N 1
ATOM 1058 C CA . LEU A 1 137 ? -13.274 7.115 4.955 1.00 89.44 137 LEU A CA 1
ATOM 1059 C C . LEU A 1 137 ? -13.770 8.462 5.488 1.00 89.44 137 LEU A C 1
ATOM 1061 O O . LEU A 1 137 ? -13.463 9.520 4.937 1.00 89.44 137 LEU A O 1
ATOM 1065 N N . GLU A 1 138 ? -14.492 8.416 6.601 1.00 89.94 138 GLU A N 1
ATOM 1066 C CA . GLU A 1 138 ? -15.117 9.585 7.211 1.00 89.94 138 GLU A CA 1
ATOM 1067 C C . GLU A 1 138 ? -14.356 10.033 8.456 1.00 89.94 138 GLU A C 1
ATOM 1069 O O . GLU A 1 138 ? -14.079 9.248 9.365 1.00 89.94 138 GLU A O 1
ATOM 1074 N N . ALA A 1 139 ? -14.036 11.327 8.517 1.00 89.00 139 ALA A N 1
ATOM 1075 C CA . ALA A 1 139 ? -13.475 11.920 9.721 1.00 89.00 139 ALA A CA 1
ATOM 1076 C C . ALA A 1 139 ? -14.499 11.872 10.866 1.00 89.00 139 ALA A C 1
ATOM 1078 O O . ALA A 1 139 ? -15.654 12.243 10.686 1.00 89.00 139 ALA A O 1
ATOM 1079 N N . GLY A 1 140 ? -14.061 11.444 12.049 1.00 89.06 140 GLY A N 1
ATOM 1080 C CA . GLY A 1 140 ? -14.915 11.218 13.217 1.00 89.06 140 GLY A CA 1
ATOM 1081 C C . GLY A 1 140 ? -15.375 9.767 13.385 1.00 89.06 140 GLY A C 1
ATOM 1082 O O . GLY A 1 140 ? -15.798 9.404 14.481 1.00 89.06 140 GLY A O 1
ATOM 1083 N N . SER A 1 141 ? -15.224 8.925 12.360 1.00 93.75 141 SER A N 1
ATOM 1084 C CA . SER A 1 141 ? -15.646 7.522 12.392 1.00 93.75 141 SER A CA 1
ATOM 1085 C C . SER A 1 141 ? -14.521 6.588 12.846 1.00 93.75 141 SER A C 1
ATOM 1087 O O . SER A 1 141 ? -13.331 6.851 12.637 1.00 93.75 141 SER A O 1
ATOM 1089 N N . THR A 1 142 ? -14.896 5.482 13.492 1.00 93.69 142 THR A N 1
ATOM 1090 C CA . THR A 1 142 ? -13.971 4.423 13.907 1.00 93.69 142 THR A CA 1
ATOM 1091 C C . THR A 1 142 ? -14.070 3.219 12.982 1.00 93.69 142 THR A C 1
ATOM 1093 O O . THR A 1 142 ? -15.158 2.818 12.577 1.00 93.69 142 THR A O 1
ATOM 1096 N N . TYR A 1 143 ? -12.921 2.627 12.656 1.00 94.44 143 TYR A N 1
ATOM 1097 C CA . TYR A 1 143 ? -12.840 1.480 11.753 1.00 94.44 143 TYR A CA 1
ATOM 1098 C C . TYR A 1 143 ? -12.089 0.320 12.417 1.00 94.44 143 TYR A C 1
ATOM 1100 O O . TYR A 1 143 ? -11.056 0.560 13.055 1.00 94.44 143 TYR A O 1
ATOM 1108 N N . PRO A 1 144 ? -12.571 -0.930 12.282 1.00 95.50 144 PRO A N 1
ATOM 1109 C CA . PRO A 1 144 ? -11.914 -2.097 12.854 1.00 95.50 144 PRO A CA 1
ATOM 1110 C C . PRO A 1 144 ? -10.710 -2.500 11.999 1.00 95.50 144 PRO A C 1
ATOM 1112 O O . PRO A 1 144 ? -10.856 -2.984 10.878 1.00 95.50 144 PRO A O 1
ATOM 1115 N N . VAL A 1 145 ? -9.504 -2.328 12.533 1.00 95.69 145 VAL A N 1
ATOM 1116 C CA . VAL A 1 145 ? -8.252 -2.663 11.845 1.00 95.69 145 VAL A CA 1
ATOM 1117 C C . VAL A 1 145 ? -7.637 -3.905 12.468 1.00 95.69 145 VAL A C 1
ATOM 1119 O O . VAL A 1 145 ? -7.287 -3.907 13.651 1.00 95.69 145 VAL A O 1
ATOM 1122 N N . ARG A 1 146 ? -7.505 -4.963 11.660 1.00 95.31 146 ARG A N 1
ATOM 1123 C CA . ARG A 1 146 ? -6.844 -6.217 12.037 1.00 95.31 146 ARG A CA 1
ATOM 1124 C C . ARG A 1 146 ? -5.333 -6.078 11.864 1.00 95.31 146 ARG A C 1
ATOM 1126 O O . ARG A 1 146 ? -4.844 -5.629 10.830 1.00 95.31 146 ARG A O 1
ATOM 1133 N N . SER A 1 147 ? -4.587 -6.436 12.901 1.00 93.81 147 SER A N 1
ATOM 1134 C CA . SER A 1 147 ? -3.124 -6.421 12.920 1.00 93.81 147 SER A CA 1
ATOM 1135 C C . SER A 1 147 ? -2.603 -7.656 13.649 1.00 93.81 147 SER A C 1
ATOM 1137 O O . SER A 1 147 ? -3.370 -8.363 14.297 1.00 93.81 147 SER A O 1
ATOM 1139 N N . GLY A 1 148 ? -1.294 -7.904 13.600 1.00 88.31 148 GLY A N 1
ATOM 1140 C CA . GLY A 1 148 ? -0.674 -9.022 14.318 1.00 88.31 148 GLY A CA 1
ATOM 1141 C C . GLY A 1 148 ? -0.875 -8.975 15.840 1.00 88.31 148 GLY A C 1
ATOM 1142 O O . GLY A 1 148 ? -0.739 -9.999 16.491 1.00 88.31 148 GLY A O 1
ATOM 1143 N N . ALA A 1 149 ? -1.234 -7.813 16.400 1.00 88.25 149 ALA A N 1
ATOM 1144 C CA . ALA A 1 149 ? -1.569 -7.641 17.816 1.00 88.25 149 ALA A CA 1
ATOM 1145 C C . ALA A 1 149 ? -3.085 -7.741 18.101 1.00 88.25 149 ALA A C 1
ATOM 1147 O O . ALA A 1 149 ? -3.536 -7.355 19.178 1.00 88.25 149 ALA A O 1
ATOM 1148 N N . GLY A 1 150 ? -3.884 -8.184 17.125 1.00 91.62 150 GLY A N 1
ATOM 1149 C CA . GLY A 1 150 ? -5.343 -8.251 17.193 1.00 91.62 150 GLY A CA 1
ATOM 1150 C C . GLY A 1 150 ? -6.054 -7.096 16.481 1.00 91.62 150 GLY A C 1
ATOM 1151 O O . GLY A 1 150 ? -5.444 -6.289 15.766 1.00 91.62 150 GLY A O 1
ATOM 1152 N N . THR A 1 151 ? -7.372 -7.038 16.676 1.00 95.38 151 THR A N 1
ATOM 1153 C CA . THR A 1 151 ? -8.265 -6.037 16.077 1.00 95.38 151 THR A CA 1
ATOM 1154 C C . THR A 1 151 ? -8.396 -4.815 16.977 1.00 95.38 151 THR A C 1
ATOM 1156 O O . THR A 1 151 ? -8.667 -4.944 18.169 1.00 95.38 151 THR A O 1
ATOM 1159 N N . ARG A 1 152 ? -8.246 -3.613 16.411 1.00 92.94 152 ARG A N 1
ATOM 1160 C CA . ARG A 1 152 ? -8.449 -2.342 17.124 1.00 92.94 152 ARG A CA 1
ATOM 1161 C C . ARG A 1 152 ? -9.404 -1.442 16.352 1.00 92.94 152 ARG A C 1
ATOM 1163 O O . ARG A 1 152 ? -9.252 -1.290 15.146 1.00 92.94 152 ARG A O 1
ATOM 1170 N N . ASN A 1 153 ? -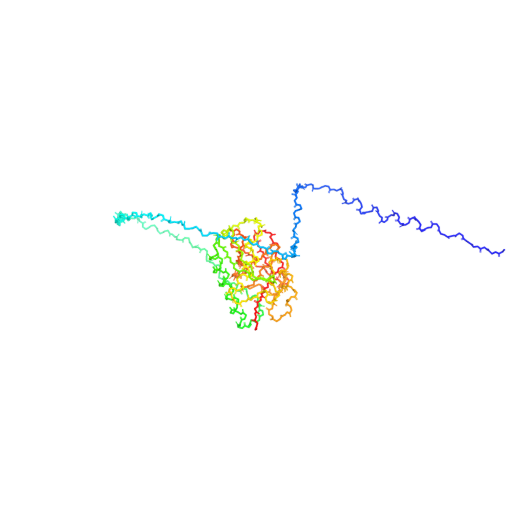10.342 -0.806 17.050 1.00 93.88 153 ASN A N 1
ATOM 1171 C CA . ASN A 1 153 ? -11.179 0.243 16.469 1.00 93.88 153 ASN A CA 1
ATOM 1172 C C . ASN A 1 153 ? -10.399 1.561 16.485 1.00 93.88 153 ASN A C 1
ATOM 1174 O O . ASN A 1 153 ? -10.096 2.087 17.555 1.00 93.88 153 ASN A O 1
ATOM 1178 N N . LEU A 1 154 ? -10.033 2.066 15.310 1.00 91.88 154 LEU A N 1
ATOM 1179 C CA . LEU A 1 154 ? -9.180 3.244 15.164 1.00 91.88 154 LEU A CA 1
ATOM 1180 C C . LEU A 1 154 ? -9.973 4.425 14.622 1.00 91.88 154 LEU A C 1
ATOM 1182 O O . LEU A 1 154 ? -10.714 4.281 13.653 1.00 91.88 154 LEU A O 1
ATOM 1186 N N . LEU A 1 155 ? -9.789 5.592 15.236 1.00 90.56 155 LEU A N 1
ATOM 1187 C CA . LEU A 1 155 ? -10.473 6.825 14.863 1.00 90.56 155 LEU A CA 1
ATOM 1188 C C . LEU A 1 155 ? -9.783 7.490 13.670 1.00 90.56 155 LEU A C 1
ATOM 1190 O O . LEU A 1 155 ? -8.599 7.838 13.730 1.00 90.56 155 LEU A O 1
ATOM 1194 N N . VAL A 1 156 ? -10.550 7.754 12.618 1.00 90.38 156 VAL A N 1
ATOM 1195 C CA . VAL A 1 156 ? -10.147 8.623 11.511 1.00 90.38 156 VAL A CA 1
ATOM 1196 C C . VAL A 1 156 ? -10.302 10.062 11.982 1.00 90.38 156 VAL A C 1
ATOM 1198 O O . VAL A 1 156 ? -11.392 10.620 12.007 1.00 90.38 156 VAL A O 1
ATOM 1201 N N . ARG A 1 157 ? -9.209 10.675 12.436 1.00 85.00 157 ARG A N 1
ATOM 1202 C CA . ARG A 1 157 ? -9.261 12.027 13.022 1.00 85.00 157 ARG A CA 1
ATOM 1203 C C . ARG A 1 157 ? -9.364 13.139 11.992 1.00 85.00 157 ARG A C 1
ATOM 1205 O O . ARG A 1 157 ? -9.853 14.218 12.313 1.00 85.00 157 ARG A O 1
ATOM 1212 N N . TYR A 1 158 ? -8.865 12.896 10.789 1.00 81.56 158 TYR A N 1
ATOM 1213 C CA . TYR A 1 158 ? -8.730 13.921 9.771 1.00 81.56 158 TYR A CA 1
ATOM 1214 C C . TYR A 1 158 ? -9.340 13.447 8.454 1.00 81.56 158 TYR A C 1
ATOM 1216 O O . TYR A 1 158 ? -9.276 12.256 8.157 1.00 81.56 158 TYR A O 1
ATOM 1224 N N . PRO A 1 159 ? -9.931 14.346 7.655 1.00 80.81 159 PRO A N 1
ATOM 1225 C CA . PRO A 1 159 ? -10.434 13.978 6.340 1.00 80.81 159 PRO A CA 1
ATOM 1226 C C . PRO A 1 159 ? -9.285 13.569 5.412 1.00 80.81 159 PRO A C 1
ATOM 1228 O O . PRO A 1 159 ? -8.123 13.939 5.623 1.00 80.81 159 PRO A O 1
ATOM 1231 N N . LYS A 1 160 ? -9.609 12.828 4.348 1.00 80.88 160 LYS A N 1
ATOM 1232 C CA . LYS A 1 160 ? -8.656 12.543 3.270 1.00 80.88 160 LYS A CA 1
ATOM 1233 C C . LYS A 1 160 ? -8.028 13.843 2.746 1.00 80.88 160 LYS A C 1
ATOM 1235 O O . LYS A 1 160 ? -8.689 14.876 2.678 1.00 80.88 160 LYS A O 1
ATOM 1240 N N . GLY A 1 161 ? -6.745 13.795 2.399 1.00 72.44 161 GLY A N 1
ATOM 1241 C CA . GLY A 1 161 ? -6.013 14.971 1.916 1.00 72.44 161 GLY A CA 1
ATOM 1242 C C . GLY A 1 161 ? -5.428 15.874 3.013 1.00 72.44 161 GLY A C 1
ATOM 1243 O O . GLY A 1 161 ? -5.033 17.008 2.747 1.00 72.44 161 GLY A O 1
ATOM 1244 N N . THR A 1 162 ? -5.345 15.402 4.259 1.00 68.75 162 THR A N 1
ATOM 1245 C CA . THR A 1 162 ? -4.738 16.148 5.373 1.00 68.75 162 THR A CA 1
ATOM 1246 C C . THR A 1 162 ? -3.374 15.584 5.774 1.00 68.75 162 THR A C 1
ATOM 1248 O O . THR A 1 162 ? -3.109 14.390 5.666 1.00 68.75 162 THR A O 1
ATOM 1251 N N . HIS A 1 163 ? -2.484 16.470 6.236 1.00 61.19 163 HIS A N 1
ATOM 1252 C CA . HIS A 1 163 ? -1.095 16.164 6.627 1.00 61.19 163 HIS A CA 1
ATOM 1253 C C . HIS A 1 163 ? -0.859 16.321 8.133 1.00 61.19 163 HIS A C 1
ATOM 1255 O O . HIS A 1 163 ? 0.256 16.592 8.581 1.00 61.19 163 HIS A O 1
ATOM 1261 N N . THR A 1 164 ? -1.913 16.273 8.943 1.00 57.88 164 THR A N 1
ATOM 1262 C CA . THR A 1 164 ? -1.762 16.536 10.371 1.00 57.88 164 THR A CA 1
ATOM 1263 C C . THR A 1 164 ? -1.161 15.302 11.041 1.00 57.88 164 THR A C 1
ATOM 1265 O O . THR A 1 164 ? -1.864 14.409 11.494 1.00 57.88 164 THR A O 1
ATOM 1268 N N . VAL A 1 165 ? 0.169 15.277 11.123 1.00 53.50 165 VAL A N 1
ATOM 1269 C CA . VAL A 1 165 ? 1.008 14.233 11.740 1.00 53.50 165 VAL A CA 1
ATOM 1270 C C . VAL A 1 165 ? 0.918 14.189 13.269 1.00 53.50 165 VAL A C 1
ATOM 1272 O O . VAL A 1 165 ? 1.824 13.688 13.925 1.00 53.50 165 VAL A O 1
ATOM 1275 N N . LYS A 1 166 ? -0.173 14.673 13.879 1.00 55.66 166 LYS A N 1
ATOM 1276 C CA . LYS A 1 166 ? -0.385 14.443 15.311 1.00 55.66 166 LYS A CA 1
ATOM 1277 C C . LYS A 1 166 ? -0.771 12.981 15.505 1.00 55.66 166 LYS A C 1
ATOM 1279 O O . LYS A 1 166 ? -1.945 12.614 15.491 1.00 55.66 166 LYS A O 1
ATOM 1284 N N . THR A 1 167 ? 0.252 12.152 15.665 1.00 58.00 167 THR A N 1
ATOM 1285 C CA . THR A 1 167 ? 0.178 10.759 16.087 1.00 58.00 167 THR A CA 1
ATOM 1286 C C . THR A 1 167 ? -0.371 10.705 17.507 1.00 58.00 167 THR A C 1
ATOM 1288 O O . THR A 1 167 ? 0.356 10.652 18.491 1.00 58.00 167 THR A O 1
ATOM 1291 N N . ALA A 1 168 ? -1.693 10.729 17.636 1.00 63.47 168 ALA A N 1
ATOM 1292 C CA . ALA A 1 168 ? -2.339 10.347 18.880 1.00 63.47 168 ALA A CA 1
ATOM 1293 C C . ALA A 1 168 ? -2.545 8.829 18.886 1.00 63.47 168 ALA A C 1
ATOM 1295 O O . ALA A 1 168 ? -2.930 8.246 17.864 1.00 63.47 168 ALA A O 1
ATOM 1296 N N . SER A 1 169 ? -2.340 8.191 20.040 1.00 66.88 169 SER A N 1
ATOM 1297 C CA . SER A 1 169 ? -2.736 6.793 20.231 1.00 66.88 169 SER A CA 1
ATOM 1298 C C . SER A 1 169 ? -4.193 6.588 19.783 1.00 66.88 169 SER A C 1
ATOM 1300 O O . SER A 1 169 ? -5.048 7.459 19.969 1.00 66.88 169 SER A O 1
ATOM 1302 N N . GLY A 1 170 ? -4.457 5.464 19.112 1.00 74.81 170 GLY A N 1
ATOM 1303 C CA . GLY A 1 170 ? -5.781 5.137 18.567 1.00 74.81 170 GLY A CA 1
ATOM 1304 C C . GLY A 1 170 ? -6.173 5.863 17.272 1.00 74.81 170 GLY A C 1
ATOM 1305 O O . GLY A 1 170 ? -7.316 5.738 16.841 1.00 74.81 170 GLY A O 1
ATOM 1306 N N . THR A 1 171 ? -5.261 6.604 16.636 1.00 84.81 171 THR A N 1
ATOM 1307 C CA . THR A 1 171 ? -5.524 7.244 15.332 1.00 84.81 171 THR A CA 1
ATOM 1308 C C . THR A 1 171 ? -5.293 6.266 14.182 1.00 84.81 171 THR A C 1
ATOM 1310 O O . THR A 1 171 ? -4.363 5.459 14.232 1.00 84.81 171 THR A O 1
ATOM 1313 N N . PHE A 1 172 ? -6.144 6.351 13.161 1.00 89.94 172 PHE A N 1
ATOM 1314 C CA . PHE A 1 172 ? -6.024 5.628 11.897 1.00 89.94 172 PHE A CA 1
ATOM 1315 C C . PHE A 1 172 ? -4.946 6.270 11.007 1.00 89.94 172 PHE A C 1
ATOM 1317 O O . PHE A 1 172 ? -5.034 7.453 10.677 1.00 89.94 172 PHE A O 1
ATOM 1324 N N . MET A 1 173 ? -3.922 5.501 10.631 1.00 90.62 173 MET A N 1
ATOM 1325 C CA . MET A 1 173 ? -2.727 5.971 9.916 1.00 90.62 173 MET A CA 1
ATOM 1326 C C . MET A 1 173 ? -2.522 5.254 8.567 1.00 90.62 173 MET A C 1
ATOM 1328 O O . MET A 1 173 ? -3.338 4.445 8.135 1.00 90.62 173 MET A O 1
ATOM 1332 N N . CYS A 1 174 ? -1.414 5.545 7.878 1.00 91.94 174 CYS A N 1
ATOM 1333 C CA . CYS A 1 174 ? -1.096 4.967 6.564 1.00 91.94 174 CYS A CA 1
ATOM 1334 C C . CYS A 1 174 ? -1.016 3.428 6.551 1.00 91.94 174 CYS A C 1
ATOM 1336 O O . CYS A 1 174 ? -1.548 2.792 5.646 1.00 91.94 174 CYS A O 1
ATOM 1338 N N . THR A 1 175 ? -0.417 2.814 7.572 1.00 94.62 175 THR A N 1
ATOM 1339 C CA . THR A 1 175 ? -0.379 1.351 7.726 1.00 94.62 175 THR A CA 1
ATOM 1340 C C . THR A 1 175 ? -1.762 0.777 7.996 1.00 94.62 175 THR A C 1
ATOM 1342 O O . THR A 1 175 ? -2.104 -0.264 7.449 1.00 94.62 175 THR A O 1
ATOM 1345 N N . ASP A 1 176 ? -2.583 1.480 8.774 1.00 94.94 176 ASP A N 1
ATOM 1346 C CA . ASP A 1 176 ? -3.957 1.077 9.072 1.00 94.94 176 ASP A CA 1
ATOM 1347 C C . ASP A 1 176 ? -4.840 1.106 7.825 1.00 94.94 176 ASP A C 1
ATOM 1349 O O . ASP A 1 176 ? -5.647 0.202 7.634 1.00 94.94 176 ASP A O 1
ATOM 1353 N N . PHE A 1 177 ? -4.628 2.079 6.934 1.00 95.56 177 PHE A N 1
ATOM 1354 C CA . PHE A 1 177 ? -5.258 2.105 5.616 1.00 95.56 177 PHE A CA 1
ATOM 1355 C C . PHE A 1 177 ? -4.935 0.849 4.806 1.00 95.56 177 PHE A C 1
ATOM 1357 O O . PHE A 1 177 ? -5.848 0.223 4.271 1.00 95.56 177 PHE A O 1
ATOM 1364 N N . VAL A 1 178 ? -3.663 0.443 4.753 1.00 97.44 178 VAL A N 1
ATOM 1365 C CA . VAL A 1 178 ? -3.251 -0.785 4.056 1.00 97.44 178 VAL A CA 1
ATOM 1366 C C . VAL A 1 178 ? -3.885 -2.016 4.706 1.00 97.44 178 VAL A C 1
ATOM 1368 O O . VAL A 1 178 ? -4.550 -2.787 4.022 1.00 97.44 178 VAL A O 1
ATOM 1371 N N . LEU A 1 179 ? -3.750 -2.180 6.025 1.00 97.62 179 LEU A N 1
ATOM 1372 C CA . LEU A 1 179 ? -4.307 -3.322 6.763 1.00 97.62 179 LEU A CA 1
ATOM 1373 C C . LEU A 1 179 ? -5.824 -3.442 6.582 1.00 97.62 179 LEU A C 1
ATOM 1375 O O . LEU A 1 179 ? -6.341 -4.526 6.308 1.00 97.62 179 LEU A O 1
ATOM 1379 N N . TYR A 1 180 ? -6.531 -2.320 6.712 1.00 97.00 180 TYR A N 1
ATOM 1380 C CA . TYR A 1 180 ? -7.973 -2.265 6.534 1.00 97.00 180 TYR A CA 1
ATOM 1381 C C . TYR A 1 180 ? -8.363 -2.600 5.094 1.00 97.00 180 TYR A C 1
ATOM 1383 O O . TYR A 1 180 ? -9.251 -3.418 4.889 1.00 97.00 180 TYR A O 1
ATOM 1391 N N . THR A 1 181 ? -7.655 -2.052 4.102 1.00 97.56 181 THR A N 1
ATOM 1392 C CA . THR A 1 181 ? -7.925 -2.328 2.684 1.00 97.56 181 THR A CA 1
ATOM 1393 C C . THR A 1 181 ? -7.768 -3.803 2.343 1.00 97.56 181 THR A C 1
ATOM 1395 O O . THR A 1 181 ? -8.666 -4.383 1.738 1.00 97.56 181 THR A O 1
ATOM 1398 N N . PHE A 1 182 ? -6.674 -4.427 2.780 1.00 97.25 182 PHE A N 1
ATOM 1399 C CA . PHE A 1 182 ? -6.463 -5.861 2.594 1.00 97.25 182 PHE A CA 1
ATOM 1400 C C . PHE A 1 182 ? -7.572 -6.676 3.275 1.00 97.25 182 PHE A C 1
ATOM 1402 O O . PHE A 1 182 ? -8.175 -7.535 2.636 1.00 97.25 182 PHE A O 1
ATOM 1409 N N . THR A 1 183 ? -7.932 -6.332 4.517 1.00 95.69 183 THR A N 1
ATOM 1410 C CA . THR A 1 183 ? -9.014 -7.015 5.248 1.00 95.69 183 THR A CA 1
ATOM 1411 C C . THR A 1 183 ? -10.352 -6.921 4.505 1.00 95.69 183 THR A C 1
ATOM 1413 O O . THR A 1 183 ? -11.056 -7.919 4.384 1.00 95.69 183 THR A O 1
ATOM 1416 N N . GLN A 1 184 ? -10.706 -5.744 3.975 1.00 96.00 184 GLN A N 1
ATOM 1417 C CA . GLN A 1 184 ? -11.94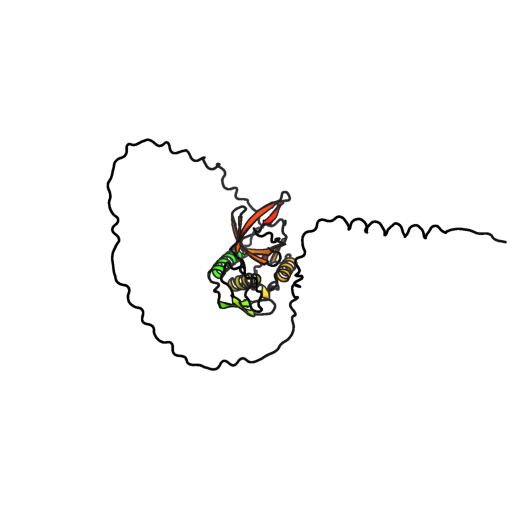4 -5.549 3.206 1.00 96.00 184 GLN A CA 1
ATOM 1418 C C . GLN A 1 184 ? -11.926 -6.272 1.853 1.00 96.00 184 GLN A C 1
ATOM 1420 O O . GLN A 1 184 ? -12.980 -6.653 1.352 1.00 96.00 184 GLN A O 1
ATOM 1425 N N . ALA A 1 185 ? -10.743 -6.491 1.279 1.00 94.50 185 ALA A N 1
ATOM 1426 C CA . ALA A 1 185 ? -10.561 -7.317 0.090 1.00 94.50 185 ALA A CA 1
ATOM 1427 C C . ALA A 1 185 ? -10.567 -8.831 0.396 1.00 94.50 185 ALA A C 1
ATOM 1429 O O . ALA A 1 185 ? -10.438 -9.633 -0.522 1.00 94.50 185 ALA A O 1
ATOM 1430 N N . GLY A 1 186 ? -10.732 -9.238 1.662 1.00 93.44 186 GLY A N 1
ATOM 1431 C CA . GLY A 1 186 ? -10.734 -10.645 2.076 1.00 93.44 186 GLY A CA 1
ATOM 1432 C C . GLY A 1 186 ? -9.341 -11.233 2.322 1.00 93.44 186 GLY A C 1
ATOM 1433 O O . GLY A 1 186 ? -9.211 -12.441 2.500 1.00 93.44 186 GLY A O 1
ATOM 1434 N N . PHE A 1 187 ? -8.301 -10.398 2.363 1.00 92.69 187 PHE A N 1
ATOM 1435 C CA . PHE A 1 187 ? -6.917 -10.809 2.584 1.00 92.69 187 PHE A CA 1
ATOM 1436 C C . PHE A 1 187 ? -6.448 -10.338 3.960 1.00 92.69 187 PHE A C 1
ATOM 1438 O O . PHE A 1 187 ? -6.291 -9.143 4.194 1.00 92.69 187 PHE A O 1
ATOM 1445 N N . ASP A 1 188 ? -6.181 -11.251 4.890 1.00 91.44 188 ASP A N 1
ATOM 1446 C CA . ASP A 1 188 ? -5.688 -10.843 6.205 1.00 91.44 188 ASP A CA 1
ATOM 1447 C C . ASP A 1 188 ? -4.154 -10.867 6.275 1.00 91.44 188 ASP A C 1
ATOM 1449 O O . ASP A 1 188 ? -3.518 -11.908 6.451 1.00 91.44 188 ASP A O 1
ATOM 1453 N N . LEU A 1 189 ? -3.548 -9.679 6.186 1.00 95.50 189 LEU A N 1
ATOM 1454 C CA . LEU A 1 189 ? -2.106 -9.509 6.382 1.00 95.50 189 LEU A CA 1
ATOM 1455 C C . LEU A 1 189 ? -1.654 -9.952 7.780 1.00 95.50 189 LEU A C 1
ATOM 1457 O O . LEU A 1 189 ? -0.506 -10.361 7.944 1.00 95.50 189 LEU A O 1
ATOM 1461 N N . SER A 1 190 ? -2.505 -9.848 8.803 1.00 92.81 190 SER A N 1
ATOM 1462 C CA . SER A 1 190 ? -2.165 -10.261 10.165 1.00 92.81 190 SER A CA 1
ATOM 1463 C C . SER A 1 190 ? -2.028 -11.775 10.299 1.00 92.81 190 SER A C 1
ATOM 1465 O O . SER A 1 190 ? -1.023 -12.222 10.851 1.00 92.81 190 SER A O 1
ATOM 1467 N N . GLU A 1 191 ? -2.948 -12.547 9.715 1.00 91.19 191 GLU A N 1
ATOM 1468 C CA . GLU A 1 191 ? -2.889 -14.016 9.671 1.00 91.19 191 GLU A CA 1
ATOM 1469 C C . GLU A 1 191 ? -1.670 -14.509 8.879 1.00 91.19 191 GLU A C 1
ATOM 1471 O O . GLU A 1 191 ? -1.025 -15.478 9.269 1.00 91.19 191 GLU A O 1
ATOM 1476 N N . ALA A 1 192 ? -1.276 -13.776 7.835 1.00 91.62 192 ALA A N 1
ATOM 1477 C CA . ALA A 1 192 ? -0.060 -14.042 7.065 1.00 91.62 192 ALA A CA 1
ATOM 1478 C C . ALA A 1 192 ? 1.245 -13.649 7.788 1.00 91.62 192 ALA A C 1
ATOM 1480 O O . ALA A 1 192 ? 2.328 -13.739 7.214 1.00 91.62 192 ALA A O 1
ATOM 1481 N N . GLY A 1 193 ? 1.169 -13.130 9.018 1.00 94.06 193 GLY A N 1
ATOM 1482 C CA . GLY A 1 193 ? 2.336 -12.654 9.757 1.00 94.06 193 GLY A CA 1
ATOM 1483 C C . GLY A 1 193 ? 2.919 -11.334 9.238 1.00 94.06 193 GLY A C 1
ATOM 1484 O O . GLY A 1 193 ? 3.935 -10.884 9.766 1.00 94.06 193 GLY A O 1
ATOM 1485 N N . LEU A 1 194 ? 2.268 -10.658 8.286 1.00 96.19 194 LEU A N 1
ATOM 1486 C CA . LEU A 1 194 ? 2.697 -9.405 7.641 1.00 96.19 194 LEU A CA 1
ATOM 1487 C C . LEU A 1 194 ? 2.086 -8.145 8.283 1.00 96.19 194 LEU A C 1
ATOM 1489 O O . LEU A 1 194 ? 2.598 -7.038 8.109 1.00 96.19 194 LEU A O 1
ATOM 1493 N N . GLY A 1 195 ? 1.007 -8.304 9.053 1.00 93.62 195 GLY A N 1
ATOM 1494 C CA . GLY A 1 195 ? 0.117 -7.226 9.484 1.00 93.62 195 GLY A CA 1
ATOM 1495 C C . GLY A 1 195 ? 0.645 -6.354 10.625 1.00 93.62 195 GLY A C 1
ATOM 1496 O O . GLY A 1 195 ? 0.086 -6.360 11.719 1.00 93.62 195 GLY A O 1
ATOM 1497 N N . SER A 1 196 ? 1.730 -5.608 10.413 1.00 94.88 196 SER A N 1
ATOM 1498 C CA . SER A 1 196 ? 2.240 -4.646 11.399 1.00 94.88 196 SER A CA 1
ATOM 1499 C C . SER A 1 196 ? 1.680 -3.241 11.188 1.00 94.88 196 SER A C 1
ATOM 1501 O O . SER A 1 196 ? 1.633 -2.749 10.067 1.00 94.88 196 SER A O 1
ATOM 1503 N N . ARG A 1 197 ? 1.353 -2.548 12.284 1.00 93.12 197 ARG A N 1
ATOM 1504 C CA . ARG A 1 197 ? 1.010 -1.116 12.257 1.00 93.12 197 ARG A CA 1
ATOM 1505 C C . ARG A 1 197 ? 2.235 -0.199 12.133 1.00 93.12 197 ARG A C 1
ATOM 1507 O O . ARG A 1 197 ? 2.072 0.998 11.921 1.00 93.12 197 ARG A O 1
ATOM 1514 N N . SER A 1 198 ? 3.454 -0.736 12.233 1.00 92.44 198 SER A N 1
ATOM 1515 C CA . SER A 1 198 ? 4.701 -0.002 11.987 1.00 92.44 198 SER A CA 1
ATOM 1516 C C . SER A 1 198 ? 5.151 -0.194 10.543 1.00 92.44 198 SER A C 1
ATOM 1518 O O . SER A 1 198 ? 5.360 -1.326 10.108 1.00 92.44 198 SER A O 1
ATOM 1520 N N . THR A 1 199 ? 5.383 0.904 9.817 1.00 92.31 199 THR A N 1
ATOM 1521 C CA . THR A 1 199 ? 5.902 0.868 8.439 1.00 92.31 199 THR A CA 1
ATOM 1522 C C . THR A 1 199 ? 7.206 0.078 8.342 1.00 92.31 199 THR A C 1
ATOM 1524 O O . THR A 1 199 ? 7.371 -0.756 7.450 1.00 92.31 199 THR A O 1
ATOM 1527 N N . ARG A 1 200 ? 8.134 0.303 9.283 1.00 94.19 200 ARG A N 1
ATOM 1528 C CA . ARG A 1 200 ? 9.437 -0.379 9.314 1.00 94.19 200 ARG A CA 1
ATOM 1529 C C . ARG A 1 200 ? 9.259 -1.883 9.491 1.00 94.19 200 ARG A C 1
ATOM 1531 O O . ARG A 1 200 ? 9.866 -2.664 8.762 1.00 94.19 200 ARG A O 1
ATOM 1538 N N . THR A 1 201 ? 8.418 -2.283 10.440 1.00 95.56 201 THR A N 1
ATOM 1539 C CA . THR A 1 201 ? 8.176 -3.696 10.742 1.00 95.56 201 THR A CA 1
ATOM 1540 C C . THR A 1 201 ? 7.396 -4.383 9.623 1.00 95.56 201 THR A C 1
ATOM 1542 O O . THR A 1 201 ? 7.733 -5.507 9.268 1.00 95.56 201 THR A O 1
ATOM 1545 N N . MET A 1 202 ? 6.412 -3.713 9.015 1.00 96.62 202 MET A N 1
ATOM 1546 C CA . MET A 1 202 ? 5.693 -4.228 7.846 1.00 96.62 202 MET A CA 1
ATOM 1547 C C . MET A 1 202 ? 6.655 -4.450 6.670 1.00 96.62 202 MET A C 1
ATOM 1549 O O . MET A 1 202 ? 6.715 -5.551 6.132 1.00 96.62 202 MET A O 1
ATOM 1553 N N . THR A 1 203 ? 7.488 -3.455 6.339 1.00 96.75 203 THR A N 1
ATOM 1554 C CA . THR A 1 203 ? 8.505 -3.571 5.275 1.00 96.75 203 THR A CA 1
ATOM 1555 C C . THR A 1 203 ? 9.462 -4.736 5.537 1.00 96.75 203 THR A C 1
ATOM 1557 O O . THR A 1 203 ? 9.754 -5.523 4.638 1.00 96.75 203 THR A O 1
ATOM 1560 N N . LYS A 1 204 ? 9.946 -4.865 6.782 1.00 96.75 204 LYS A N 1
ATOM 1561 C CA . LYS A 1 204 ? 10.822 -5.967 7.202 1.00 96.75 204 LYS A CA 1
ATOM 1562 C C . LYS A 1 204 ? 10.149 -7.324 6.975 1.00 96.75 204 LYS A C 1
ATOM 1564 O O . LYS A 1 204 ? 10.756 -8.189 6.356 1.00 96.75 204 LYS A O 1
ATOM 1569 N N . LYS A 1 205 ? 8.895 -7.482 7.408 1.00 96.12 205 LYS A N 1
ATOM 1570 C CA . LYS A 1 205 ? 8.135 -8.733 7.271 1.00 96.12 205 LYS A CA 1
ATOM 1571 C C . LYS A 1 205 ? 7.937 -9.139 5.811 1.00 96.12 205 LYS A C 1
ATOM 1573 O O . LYS A 1 205 ? 8.177 -10.295 5.486 1.00 96.12 205 LYS A O 1
ATOM 1578 N N . PHE A 1 206 ? 7.587 -8.200 4.931 1.00 97.31 206 PHE A N 1
ATOM 1579 C CA . PHE A 1 206 ? 7.489 -8.469 3.489 1.00 97.31 206 PHE A CA 1
ATOM 1580 C C . PHE A 1 206 ? 8.822 -8.921 2.891 1.00 97.31 206 PHE A C 1
ATOM 1582 O O . PHE A 1 206 ? 8.860 -9.877 2.125 1.00 97.31 206 PHE A O 1
ATOM 1589 N N . ARG A 1 207 ? 9.929 -8.281 3.281 1.00 95.62 207 ARG A N 1
ATOM 1590 C CA . ARG A 1 207 ? 11.270 -8.675 2.834 1.00 95.62 207 ARG A CA 1
ATOM 1591 C C . ARG A 1 207 ? 11.660 -10.074 3.317 1.00 95.62 207 ARG A C 1
ATOM 1593 O O . ARG A 1 207 ? 12.236 -10.836 2.553 1.00 95.62 207 ARG A O 1
ATOM 1600 N N . GLU A 1 208 ? 11.359 -10.408 4.569 1.00 95.19 208 GLU A N 1
ATOM 1601 C CA . GLU A 1 208 ? 11.664 -11.722 5.154 1.00 95.19 208 GLU A CA 1
ATOM 1602 C C . GLU A 1 208 ? 10.835 -12.848 4.522 1.00 95.19 208 GLU A C 1
ATOM 1604 O O . GLU A 1 208 ? 11.341 -13.954 4.349 1.00 95.19 208 GLU A O 1
ATOM 1609 N N . HIS A 1 209 ? 9.596 -12.556 4.120 1.00 92.88 209 HIS A N 1
ATOM 1610 C CA . HIS A 1 209 ? 8.692 -13.526 3.495 1.00 92.88 209 HIS A CA 1
ATOM 1611 C C . HIS A 1 209 ? 8.752 -13.517 1.961 1.00 92.88 209 HIS A C 1
ATOM 1613 O O . HIS A 1 209 ? 8.025 -14.278 1.333 1.00 92.88 209 HIS A O 1
ATOM 1619 N N . ALA A 1 210 ? 9.627 -12.714 1.346 1.00 87.94 210 ALA A N 1
ATOM 1620 C CA . ALA A 1 210 ? 9.702 -12.518 -0.107 1.00 87.94 210 ALA A CA 1
ATOM 1621 C C . ALA A 1 210 ? 9.961 -13.800 -0.918 1.00 87.94 210 ALA A C 1
ATOM 1623 O O . ALA A 1 210 ? 9.670 -13.843 -2.108 1.00 87.94 210 ALA A O 1
ATOM 1624 N N . ASN A 1 211 ? 10.529 -14.826 -0.278 1.00 80.56 211 ASN A N 1
ATOM 1625 C CA . ASN A 1 211 ? 10.794 -16.134 -0.883 1.00 80.56 211 ASN A CA 1
ATOM 1626 C C . ASN A 1 211 ? 9.638 -17.134 -0.685 1.00 80.56 211 ASN A C 1
ATOM 1628 O O . ASN A 1 211 ? 9.780 -18.306 -1.026 1.00 80.56 211 ASN A O 1
ATOM 1632 N N . GLY A 1 212 ? 8.532 -16.706 -0.072 1.00 81.38 212 GLY A N 1
ATOM 1633 C CA . GLY A 1 212 ? 7.332 -17.515 0.097 1.00 81.38 212 GLY A CA 1
ATOM 1634 C C . GLY A 1 212 ? 6.503 -17.605 -1.186 1.00 81.38 212 GLY A C 1
ATOM 1635 O O . GLY A 1 212 ? 6.730 -16.888 -2.155 1.00 81.38 212 GLY A O 1
ATOM 1636 N N . GLU A 1 213 ? 5.495 -18.475 -1.184 1.00 81.12 213 GLU A N 1
ATOM 1637 C CA . GLU A 1 213 ? 4.635 -18.685 -2.359 1.00 81.12 213 GLU A CA 1
ATOM 1638 C C . GLU A 1 213 ? 3.625 -17.553 -2.611 1.00 81.12 213 GLU A C 1
ATOM 1640 O O . GLU A 1 213 ? 3.179 -17.353 -3.743 1.00 81.12 213 GLU A O 1
ATOM 1645 N N . AS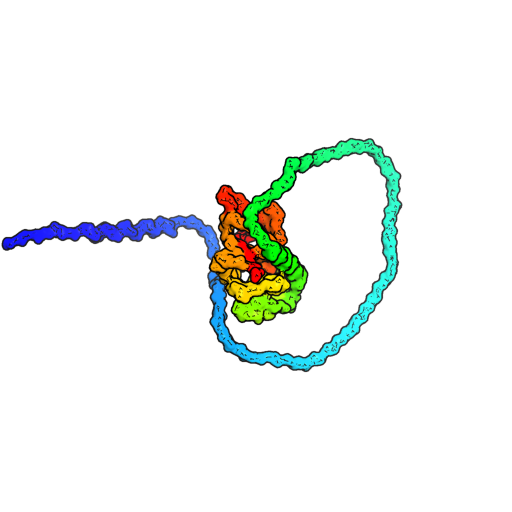N A 1 214 ? 3.283 -16.823 -1.548 1.00 89.38 214 ASN A N 1
ATOM 1646 C CA . ASN A 1 214 ? 2.126 -15.925 -1.477 1.00 89.38 214 ASN A CA 1
ATOM 1647 C C . ASN A 1 214 ? 2.524 -14.455 -1.285 1.00 89.38 214 ASN A C 1
ATOM 1649 O O . ASN A 1 214 ? 1.661 -13.582 -1.214 1.00 89.38 214 ASN A O 1
ATOM 1653 N N . VAL A 1 215 ? 3.824 -14.178 -1.146 1.00 93.44 215 VAL A N 1
ATOM 1654 C CA . VAL A 1 215 ? 4.363 -12.849 -0.840 1.00 93.44 215 VAL A CA 1
ATOM 1655 C C . VAL A 1 215 ? 5.416 -12.494 -1.868 1.00 93.44 215 VAL A C 1
ATOM 1657 O O . VAL A 1 215 ? 6.352 -13.252 -2.095 1.00 93.44 215 VAL A O 1
ATOM 1660 N N . THR A 1 216 ? 5.297 -11.306 -2.443 1.00 93.88 216 THR A N 1
ATOM 1661 C CA . THR A 1 216 ? 6.340 -10.716 -3.276 1.00 93.88 216 THR A CA 1
ATOM 1662 C C . THR A 1 216 ? 6.910 -9.486 -2.590 1.00 93.88 216 THR A C 1
ATOM 1664 O O . THR A 1 216 ? 6.198 -8.724 -1.934 1.00 93.88 216 THR A O 1
ATOM 1667 N N . TYR A 1 217 ? 8.214 -9.278 -2.746 1.00 96.31 217 TYR A N 1
ATOM 1668 C CA . TYR A 1 217 ? 8.871 -8.033 -2.375 1.00 96.31 217 TYR A CA 1
ATOM 1669 C C . TYR A 1 217 ? 10.025 -7.768 -3.333 1.00 96.31 217 TYR A C 1
ATOM 1671 O O . TYR A 1 217 ? 10.876 -8.626 -3.557 1.00 96.31 217 TYR A O 1
ATOM 1679 N N . THR A 1 218 ? 10.063 -6.558 -3.871 1.00 96.25 218 THR A N 1
ATOM 1680 C CA . THR A 1 218 ? 11.126 -6.067 -4.740 1.00 96.25 218 THR A CA 1
ATOM 1681 C C . THR A 1 218 ? 11.681 -4.792 -4.133 1.00 96.25 218 THR A C 1
ATOM 1683 O O . THR A 1 218 ? 10.955 -3.819 -3.932 1.00 96.25 218 THR A O 1
ATOM 1686 N N . SER A 1 219 ? 12.973 -4.792 -3.816 1.00 96.19 219 SER A N 1
ATOM 1687 C CA . SER A 1 219 ? 13.669 -3.584 -3.371 1.00 96.19 219 SER A CA 1
ATOM 1688 C C . SER A 1 219 ? 13.711 -2.540 -4.490 1.00 96.19 219 SER A C 1
ATOM 1690 O O . SER A 1 219 ? 13.739 -2.896 -5.668 1.00 96.19 219 SER A O 1
ATOM 1692 N N . GLN A 1 220 ? 13.787 -1.258 -4.132 1.00 95.25 220 GLN A N 1
ATOM 1693 C CA . GLN A 1 220 ? 14.057 -0.175 -5.085 1.00 95.25 220 GLN A CA 1
ATOM 1694 C C . GLN A 1 220 ? 15.293 -0.500 -5.946 1.00 95.25 220 GLN A C 1
ATOM 1696 O O . GLN A 1 220 ? 16.330 -0.897 -5.412 1.00 95.25 220 GLN A O 1
ATOM 1701 N N . GLY A 1 221 ? 15.178 -0.353 -7.268 1.00 94.12 221 GLY A N 1
ATOM 1702 C CA . GLY A 1 221 ? 16.199 -0.774 -8.236 1.00 94.12 221 GLY A CA 1
ATOM 1703 C C . GLY A 1 221 ? 16.139 -2.249 -8.638 1.00 94.12 221 GLY A C 1
ATOM 1704 O O . GLY A 1 221 ? 16.976 -2.697 -9.417 1.00 94.12 221 GLY A O 1
ATOM 1705 N N . GLY A 1 222 ? 15.172 -3.016 -8.132 1.00 93.38 222 GLY A N 1
ATOM 1706 C CA . GLY A 1 222 ? 14.988 -4.425 -8.473 1.00 93.38 222 GLY A CA 1
ATOM 1707 C C . GLY A 1 222 ? 14.414 -4.654 -9.875 1.00 93.38 222 GLY A C 1
ATOM 1708 O O . GLY A 1 222 ? 13.879 -3.752 -10.514 1.00 93.38 222 GLY A O 1
ATOM 1709 N N . ASN A 1 223 ? 14.510 -5.895 -10.353 1.00 92.44 223 ASN A N 1
ATOM 1710 C CA . ASN A 1 223 ? 14.200 -6.258 -11.745 1.00 92.44 223 ASN A CA 1
ATOM 1711 C C . ASN A 1 223 ? 12.723 -6.586 -12.010 1.00 92.44 223 ASN A C 1
ATOM 1713 O O . ASN A 1 223 ? 12.352 -6.835 -13.153 1.00 92.44 223 ASN A O 1
ATOM 1717 N N . THR A 1 224 ? 11.882 -6.606 -10.979 1.00 91.62 224 THR A N 1
ATOM 1718 C CA . THR A 1 224 ? 10.450 -6.900 -11.115 1.00 91.62 224 THR A CA 1
ATOM 1719 C C . THR A 1 224 ? 9.678 -5.589 -11.111 1.00 91.62 224 THR A C 1
ATOM 1721 O O . THR A 1 224 ? 9.758 -4.886 -10.112 1.00 91.62 224 THR A O 1
ATOM 1724 N N . PRO A 1 225 ? 8.916 -5.232 -12.154 1.00 93.06 225 PRO A N 1
ATOM 1725 C CA . PRO A 1 225 ? 8.197 -3.963 -12.163 1.00 93.06 225 PRO A CA 1
ATOM 1726 C C . PRO A 1 225 ? 7.147 -3.905 -11.044 1.00 93.06 225 PRO A C 1
ATOM 1728 O O . PRO A 1 225 ? 6.555 -4.940 -10.714 1.00 93.06 225 PRO A O 1
ATOM 1731 N N . PRO A 1 226 ? 6.872 -2.716 -10.486 1.00 95.38 226 PRO A N 1
ATOM 1732 C CA . PRO A 1 226 ? 5.712 -2.527 -9.633 1.00 95.38 226 PRO A CA 1
ATOM 1733 C C . PRO A 1 226 ? 4.427 -2.710 -10.437 1.00 95.38 226 PRO A C 1
ATOM 1735 O O . PRO A 1 226 ? 4.396 -2.512 -11.655 1.00 95.38 226 PRO A O 1
ATOM 1738 N N . ARG A 1 227 ? 3.355 -3.077 -9.745 1.00 95.38 227 ARG A N 1
ATOM 1739 C CA . ARG A 1 227 ? 2.040 -3.347 -10.326 1.00 95.38 227 ARG A CA 1
ATOM 1740 C C . ARG A 1 227 ? 0.938 -2.690 -9.500 1.00 95.38 227 ARG A C 1
ATOM 1742 O O . ARG A 1 227 ? 1.096 -2.528 -8.288 1.00 95.38 227 ARG A O 1
ATOM 1749 N N . PRO A 1 228 ? -0.217 -2.379 -10.111 1.00 97.06 228 PRO A N 1
ATOM 1750 C CA . PRO A 1 228 ? -1.419 -2.087 -9.346 1.00 97.06 228 PRO A CA 1
ATOM 1751 C C . PRO A 1 228 ? -1.708 -3.195 -8.313 1.00 97.06 228 PRO A C 1
ATOM 1753 O O . PRO A 1 228 ? -1.518 -4.388 -8.573 1.00 97.06 228 PRO A O 1
ATOM 1756 N N . GLY A 1 229 ? -2.098 -2.780 -7.111 1.00 96.88 229 GLY A N 1
ATOM 1757 C CA . GLY A 1 229 ? -2.277 -3.624 -5.932 1.00 96.88 229 GLY A CA 1
ATOM 1758 C C . GLY A 1 229 ? -1.021 -3.779 -5.066 1.00 96.88 229 GLY A C 1
ATOM 1759 O O . GLY A 1 229 ? -1.150 -4.108 -3.890 1.00 96.88 229 GLY A O 1
ATOM 1760 N N . ASP A 1 230 ? 0.185 -3.504 -5.576 1.00 97.56 230 ASP A N 1
ATOM 1761 C CA . ASP A 1 230 ? 1.383 -3.544 -4.731 1.00 97.56 230 ASP A CA 1
ATOM 1762 C C . ASP A 1 230 ? 1.321 -2.473 -3.629 1.00 97.56 230 ASP A C 1
ATOM 1764 O O . ASP A 1 230 ? 0.884 -1.340 -3.843 1.00 97.56 230 ASP A O 1
ATOM 1768 N N . ILE A 1 231 ? 1.841 -2.811 -2.454 1.00 97.81 231 ILE A N 1
ATOM 1769 C CA . ILE A 1 231 ? 2.161 -1.860 -1.396 1.00 97.81 231 ILE A CA 1
ATOM 1770 C C . ILE A 1 231 ? 3.515 -1.231 -1.725 1.00 97.81 231 ILE A C 1
ATOM 1772 O O . ILE A 1 231 ? 4.520 -1.933 -1.811 1.00 97.81 231 ILE A O 1
ATOM 1776 N N . ALA A 1 232 ? 3.563 0.091 -1.859 1.00 96.69 232 ALA A N 1
ATOM 1777 C CA . ALA A 1 232 ? 4.795 0.865 -1.909 1.00 96.69 232 ALA A CA 1
ATOM 1778 C C . ALA A 1 232 ? 5.286 1.162 -0.483 1.00 96.69 232 ALA A C 1
ATOM 1780 O O . ALA A 1 232 ? 4.588 1.800 0.310 1.00 96.69 232 ALA A O 1
ATOM 1781 N N . PHE A 1 233 ? 6.505 0.725 -0.164 1.00 96.19 233 PHE A N 1
ATOM 1782 C CA . PHE A 1 233 ? 7.145 0.935 1.132 1.00 96.19 233 PHE A CA 1
ATOM 1783 C C . PHE A 1 233 ? 8.071 2.148 1.072 1.00 96.19 233 PHE A C 1
ATOM 1785 O O . PHE A 1 233 ? 9.135 2.094 0.458 1.00 96.19 233 PHE A O 1
ATOM 1792 N N . MET A 1 234 ? 7.699 3.230 1.746 1.00 92.31 234 MET A N 1
ATOM 1793 C CA . MET A 1 234 ? 8.465 4.475 1.831 1.00 92.31 234 MET A CA 1
ATOM 1794 C C . MET A 1 234 ? 9.089 4.623 3.221 1.00 92.31 234 MET A C 1
ATOM 1796 O O . MET A 1 234 ? 8.647 4.007 4.194 1.00 92.31 234 MET A O 1
ATOM 1800 N N . GLN A 1 235 ? 10.124 5.450 3.354 1.00 88.94 235 GLN A N 1
ATOM 1801 C CA . GLN A 1 235 ? 10.639 5.809 4.674 1.00 88.94 235 GLN A CA 1
ATOM 1802 C C . GLN A 1 235 ? 9.522 6.455 5.514 1.00 88.94 235 GLN A C 1
ATOM 1804 O O . GLN A 1 235 ? 9.021 7.524 5.187 1.00 88.94 235 GLN A O 1
ATOM 1809 N N . GLY A 1 236 ? 9.096 5.772 6.582 1.00 88.56 236 GLY A N 1
ATOM 1810 C CA . GLY A 1 236 ? 8.037 6.249 7.480 1.00 88.56 236 GLY A CA 1
ATOM 1811 C C . GLY A 1 236 ? 6.605 6.187 6.924 1.00 88.56 236 GLY A C 1
ATOM 1812 O O . GLY A 1 236 ? 5.674 6.507 7.657 1.00 88.56 236 GLY A O 1
ATOM 1813 N N . HIS A 1 237 ? 6.386 5.729 5.685 1.00 91.75 237 HIS A N 1
ATOM 1814 C CA . HIS A 1 237 ? 5.060 5.710 5.054 1.00 91.75 237 HIS A CA 1
ATOM 1815 C C . HIS A 1 237 ? 4.794 4.454 4.210 1.00 91.75 237 HIS A C 1
ATOM 1817 O O . HIS A 1 237 ? 5.721 3.787 3.753 1.00 91.75 237 HIS A O 1
ATOM 1823 N N . VAL A 1 238 ? 3.520 4.137 3.979 1.00 94.25 238 VAL A N 1
ATOM 1824 C CA . VAL A 1 238 ? 3.089 3.089 3.042 1.00 94.25 238 VAL A CA 1
ATOM 1825 C C . VAL A 1 238 ? 1.884 3.554 2.237 1.00 94.25 238 VAL A C 1
ATOM 1827 O O . VAL A 1 238 ? 1.063 4.325 2.733 1.00 94.25 238 VAL A O 1
ATOM 1830 N N . ALA A 1 239 ? 1.772 3.054 1.012 1.00 95.31 239 ALA A N 1
ATOM 1831 C CA . ALA A 1 239 ? 0.656 3.323 0.113 1.00 95.31 239 ALA A CA 1
ATOM 1832 C C . ALA A 1 239 ? 0.361 2.113 -0.768 1.00 95.31 239 ALA A C 1
ATOM 1834 O O . ALA A 1 239 ? 1.231 1.271 -0.954 1.00 95.31 239 ALA A O 1
ATOM 1835 N N . ILE A 1 240 ? -0.830 2.055 -1.354 1.00 97.31 240 ILE A N 1
ATOM 1836 C CA . ILE A 1 240 ? -1.187 1.065 -2.374 1.00 97.31 240 ILE A CA 1
ATOM 1837 C C . ILE A 1 240 ? -1.025 1.715 -3.747 1.00 97.31 240 ILE A C 1
ATOM 1839 O O . ILE A 1 240 ? -1.550 2.801 -3.985 1.00 97.31 240 ILE A O 1
ATOM 1843 N N . ILE A 1 241 ? -0.307 1.067 -4.659 1.00 97.50 241 ILE A N 1
ATOM 1844 C CA . ILE A 1 241 ? -0.229 1.479 -6.060 1.00 97.50 241 ILE A CA 1
ATOM 1845 C C . ILE A 1 241 ? -1.563 1.133 -6.720 1.00 97.50 241 ILE A C 1
ATOM 1847 O O . ILE A 1 241 ? -1.939 -0.033 -6.773 1.00 97.50 241 ILE A O 1
ATOM 1851 N N . THR A 1 242 ? -2.295 2.121 -7.223 1.00 97.00 242 THR A N 1
ATOM 1852 C CA . THR A 1 242 ? -3.636 1.906 -7.800 1.00 97.00 242 THR A CA 1
ATOM 1853 C C . THR A 1 242 ? -3.688 2.072 -9.307 1.00 97.00 242 THR A C 1
ATOM 1855 O O . THR A 1 242 ? -4.586 1.531 -9.944 1.00 97.00 242 THR A O 1
ATOM 1858 N N . ALA A 1 243 ? -2.710 2.754 -9.900 1.00 96.12 243 ALA A N 1
ATOM 1859 C CA . ALA A 1 243 ? -2.583 2.843 -11.348 1.00 96.12 243 ALA A CA 1
ATOM 1860 C C . ALA A 1 243 ? -1.123 3.017 -11.767 1.00 96.12 243 ALA A C 1
ATOM 1862 O O . ALA A 1 243 ? -0.350 3.695 -11.085 1.00 96.12 243 ALA A O 1
ATOM 1863 N N . ILE A 1 244 ? -0.775 2.443 -12.917 1.00 95.62 244 ILE A N 1
ATOM 1864 C CA . ILE A 1 244 ? 0.480 2.687 -13.627 1.00 95.62 244 ILE A CA 1
ATOM 1865 C C . ILE A 1 244 ? 0.117 2.984 -15.082 1.00 95.62 244 ILE A C 1
ATOM 1867 O O . ILE A 1 244 ? -0.530 2.168 -15.730 1.00 95.62 244 ILE A O 1
ATOM 1871 N N . ASP A 1 245 ? 0.507 4.160 -15.565 1.00 92.88 245 ASP A N 1
ATOM 1872 C CA . ASP A 1 245 ? 0.276 4.631 -16.934 1.00 92.88 245 ASP A CA 1
ATOM 1873 C C . ASP A 1 245 ? 1.616 5.083 -17.527 1.00 92.88 245 ASP A C 1
ATOM 1875 O O . ASP A 1 245 ? 2.122 6.174 -17.230 1.00 92.88 245 ASP A O 1
ATOM 1879 N N . GLY A 1 246 ? 2.253 4.182 -18.280 1.00 91.06 246 GLY A N 1
ATOM 1880 C CA . GLY A 1 246 ? 3.628 4.337 -18.746 1.00 91.06 246 GLY A CA 1
ATOM 1881 C C . GLY A 1 246 ? 4.594 4.571 -17.580 1.00 91.06 246 GLY A C 1
ATOM 1882 O O . GLY A 1 246 ? 4.832 3.694 -16.754 1.00 91.06 246 GLY A O 1
ATOM 1883 N N . THR A 1 247 ? 5.145 5.782 -17.500 1.00 92.06 247 THR A N 1
ATOM 1884 C CA . THR A 1 247 ? 6.077 6.194 -16.436 1.00 92.06 247 THR A CA 1
ATOM 1885 C C . THR A 1 247 ? 5.392 6.864 -15.246 1.00 92.06 247 THR A C 1
ATOM 1887 O O . THR A 1 247 ? 6.073 7.310 -14.328 1.00 92.06 247 THR A O 1
ATOM 1890 N N . LYS A 1 248 ? 4.062 6.983 -15.229 1.00 93.50 248 LYS A N 1
ATOM 1891 C CA . LYS A 1 248 ? 3.319 7.610 -14.129 1.00 93.50 248 LYS A CA 1
ATOM 1892 C C . LYS A 1 248 ? 2.759 6.542 -13.206 1.00 93.50 248 LYS A C 1
ATOM 1894 O O . LYS A 1 248 ? 2.161 5.578 -13.667 1.00 93.50 248 LYS A O 1
ATOM 1899 N N . VAL A 1 249 ? 2.893 6.754 -11.902 1.00 94.38 249 VAL A N 1
ATOM 1900 C CA . VAL A 1 249 ? 2.358 5.854 -10.871 1.00 94.38 249 VAL A CA 1
ATOM 1901 C C . VAL A 1 249 ? 1.402 6.631 -9.989 1.00 94.38 249 VAL A C 1
ATOM 1903 O O . VAL A 1 249 ? 1.721 7.746 -9.594 1.00 94.38 249 VAL A O 1
ATOM 1906 N N . THR A 1 250 ? 0.239 6.069 -9.674 1.00 94.06 250 THR A N 1
ATOM 1907 C CA . THR A 1 250 ? -0.704 6.656 -8.714 1.00 94.06 250 THR A CA 1
ATOM 1908 C C . THR A 1 250 ? -0.696 5.848 -7.427 1.00 94.06 250 THR A C 1
ATOM 1910 O O . THR A 1 250 ? -0.839 4.626 -7.458 1.00 94.06 250 THR A O 1
ATOM 1913 N N . TYR A 1 251 ? -0.537 6.545 -6.303 1.00 93.19 251 TYR A N 1
ATOM 1914 C CA . TYR A 1 251 ? -0.538 5.966 -4.966 1.00 93.19 251 TYR A CA 1
ATOM 1915 C C . TYR A 1 251 ? -1.778 6.391 -4.192 1.00 93.19 251 TYR A C 1
ATOM 1917 O O . TYR A 1 251 ? -2.042 7.589 -4.031 1.00 93.19 251 TYR A O 1
ATOM 1925 N N . THR A 1 252 ? -2.467 5.400 -3.638 1.00 93.75 252 THR A N 1
ATOM 1926 C CA . THR A 1 252 ? -3.599 5.572 -2.737 1.00 93.75 252 THR A CA 1
ATOM 1927 C C . THR A 1 252 ? -3.212 5.255 -1.310 1.00 93.75 252 THR A C 1
ATOM 1929 O O . THR A 1 252 ? -2.679 4.192 -1.002 1.00 93.75 252 THR A O 1
ATOM 1932 N N . GLN A 1 253 ? -3.452 6.223 -0.432 1.00 89.19 253 GLN A N 1
ATOM 1933 C CA . GLN A 1 253 ? -2.945 6.219 0.933 1.00 89.19 253 GLN A CA 1
ATOM 1934 C C . GLN A 1 253 ? -3.770 7.141 1.823 1.00 89.19 253 GLN A C 1
ATOM 1936 O O . GLN A 1 253 ? -4.521 7.997 1.350 1.00 89.19 253 GLN A O 1
ATOM 1941 N N . PHE A 1 254 ? -3.558 7.004 3.125 1.00 87.19 254 PHE A N 1
ATOM 1942 C CA . PHE A 1 254 ? -4.138 7.861 4.147 1.00 87.19 254 PHE A CA 1
ATOM 1943 C C . PHE A 1 254 ? -3.037 8.546 4.968 1.00 87.19 254 PHE A C 1
ATOM 1945 O O . PHE A 1 254 ? -1.906 8.062 5.003 1.00 87.19 254 PHE A O 1
ATOM 1952 N N . ASN A 1 255 ? -3.366 9.657 5.639 1.00 78.19 255 ASN A N 1
ATOM 1953 C CA . ASN A 1 255 ? -2.410 10.547 6.316 1.00 78.19 255 ASN A CA 1
ATOM 1954 C C . ASN A 1 255 ? -1.417 11.220 5.341 1.00 78.19 255 ASN A C 1
ATOM 1956 O O . ASN A 1 255 ? -0.201 11.194 5.528 1.00 78.19 255 ASN A O 1
ATOM 1960 N N . SER A 1 256 ? -1.956 11.789 4.262 1.00 72.81 256 SER A N 1
ATOM 1961 C CA . SER A 1 256 ? -1.222 12.498 3.214 1.00 72.81 256 SER A CA 1
ATOM 1962 C C . SER A 1 256 ? -2.096 13.593 2.582 1.00 72.81 256 SER A C 1
ATOM 1964 O O . SER A 1 256 ? -3.319 13.449 2.521 1.00 72.81 256 SER A O 1
ATOM 1966 N N . ARG A 1 257 ? -1.461 14.675 2.087 1.00 61.22 257 ARG A N 1
ATOM 1967 C CA . ARG A 1 257 ? -2.131 15.839 1.471 1.00 61.22 257 ARG A CA 1
ATOM 1968 C C . ARG A 1 257 ? -2.941 15.502 0.230 1.00 61.22 257 ARG A C 1
ATOM 1970 O O . ARG A 1 257 ? -3.925 16.174 -0.022 1.00 61.22 257 ARG A O 1
ATOM 1977 N N . ASN A 1 258 ? -2.520 14.514 -0.551 1.00 63.41 258 ASN A N 1
ATOM 1978 C CA . ASN A 1 258 ? -3.155 14.157 -1.814 1.00 63.41 258 ASN A CA 1
ATOM 1979 C C . ASN A 1 258 ? -2.869 12.689 -2.142 1.00 63.41 258 ASN A C 1
ATOM 1981 O O . ASN A 1 258 ? -1.888 12.113 -1.673 1.00 63.41 258 ASN A O 1
ATOM 1985 N N . GLN A 1 259 ? -3.689 12.111 -3.016 1.00 76.50 259 GLN A N 1
ATOM 1986 C CA . GLN A 1 259 ? -3.266 10.959 -3.809 1.00 76.50 259 GLN A CA 1
ATOM 1987 C C . GLN A 1 259 ? -2.029 11.376 -4.605 1.00 76.50 259 GLN A C 1
ATOM 1989 O O . GLN A 1 259 ? -2.065 12.376 -5.330 1.00 76.50 259 GLN A O 1
ATOM 1994 N N . TYR A 1 260 ? -0.915 10.674 -4.427 1.00 79.00 260 TYR A N 1
ATOM 1995 C CA . TYR A 1 260 ? 0.328 11.086 -5.065 1.00 79.00 260 TYR A CA 1
ATOM 1996 C C . TYR A 1 260 ? 0.448 10.488 -6.451 1.00 79.00 260 TYR A C 1
ATOM 1998 O O . TYR A 1 260 ? 0.126 9.324 -6.682 1.00 79.00 260 TYR A O 1
ATOM 2006 N N . ARG A 1 261 ? 0.980 11.304 -7.357 1.00 84.75 261 ARG A N 1
ATOM 2007 C CA . ARG A 1 261 ? 1.530 10.830 -8.616 1.00 84.75 261 ARG A CA 1
ATOM 2008 C C . ARG A 1 261 ? 3.039 10.765 -8.470 1.00 84.75 261 ARG A C 1
ATOM 2010 O O . ARG A 1 261 ? 3.674 11.761 -8.132 1.00 84.75 261 ARG A O 1
ATOM 2017 N N . GLY A 1 262 ? 3.583 9.579 -8.668 1.00 87.81 262 GLY A N 1
ATOM 2018 C CA . GLY A 1 262 ? 5.007 9.335 -8.764 1.00 87.81 262 GLY A CA 1
ATOM 2019 C C . GLY A 1 262 ? 5.452 9.104 -10.189 1.00 87.81 262 GLY A C 1
ATOM 2020 O O . GLY A 1 262 ? 4.657 9.114 -11.135 1.00 87.81 262 GLY A O 1
ATOM 2021 N N . LYS A 1 263 ? 6.745 8.836 -10.301 1.00 91.56 263 LYS A N 1
ATOM 2022 C CA . LYS A 1 263 ? 7.386 8.447 -11.546 1.00 91.56 263 LYS A CA 1
ATOM 2023 C C . LYS A 1 263 ? 7.948 7.038 -11.405 1.00 91.56 263 LYS A C 1
ATOM 2025 O O . LYS A 1 263 ? 8.593 6.731 -10.409 1.00 91.56 263 LYS A O 1
ATOM 2030 N N . LEU A 1 264 ? 7.702 6.205 -12.404 1.00 93.75 264 LEU A N 1
ATOM 2031 C CA . LEU A 1 264 ? 8.361 4.930 -12.626 1.00 93.75 264 LEU A CA 1
ATOM 2032 C C . LEU A 1 264 ? 9.426 5.133 -13.698 1.00 93.75 264 LEU A C 1
ATOM 2034 O O . LEU A 1 264 ? 9.132 5.587 -14.805 1.00 93.75 264 LEU A O 1
ATOM 2038 N N . THR A 1 265 ? 10.665 4.793 -13.373 1.00 93.31 265 THR A N 1
ATOM 2039 C CA . THR A 1 265 ? 11.773 4.767 -14.325 1.00 93.31 265 THR A CA 1
ATOM 2040 C C . THR A 1 265 ? 12.393 3.381 -14.379 1.00 93.31 265 THR A C 1
ATOM 2042 O O . THR A 1 265 ? 12.341 2.615 -13.416 1.00 93.31 265 THR A O 1
ATOM 2045 N N . ARG A 1 266 ? 12.988 3.053 -15.526 1.00 92.06 266 ARG A N 1
ATOM 2046 C CA . ARG A 1 266 ? 13.840 1.879 -15.687 1.00 92.06 266 ARG A CA 1
ATOM 2047 C C . ARG A 1 266 ? 15.271 2.360 -15.870 1.00 92.06 266 ARG A C 1
ATOM 2049 O O . ARG A 1 266 ? 15.555 3.165 -16.753 1.00 92.06 266 ARG A O 1
ATOM 2056 N N . THR A 1 267 ? 16.159 1.914 -14.995 1.00 86.69 267 THR A N 1
ATOM 2057 C CA . THR A 1 267 ? 17.585 2.247 -15.045 1.00 86.69 267 THR A CA 1
ATOM 2058 C C . THR A 1 267 ? 18.273 1.525 -16.198 1.00 86.69 267 THR A C 1
ATOM 2060 O O . THR A 1 267 ? 17.789 0.504 -16.686 1.00 86.69 267 THR A O 1
ATOM 2063 N N . ALA A 1 268 ? 19.452 2.011 -16.597 1.00 81.75 268 ALA A N 1
ATOM 2064 C CA . ALA A 1 268 ? 20.271 1.370 -17.628 1.00 81.75 268 ALA A CA 1
ATOM 2065 C C . ALA A 1 268 ? 20.649 -0.087 -17.285 1.00 81.75 268 ALA A C 1
ATOM 2067 O O . ALA A 1 268 ? 20.853 -0.896 -18.183 1.00 81.75 268 ALA A O 1
ATOM 2068 N N . GLY A 1 269 ? 20.698 -0.437 -15.992 1.00 83.44 269 GLY A N 1
ATOM 2069 C CA . GLY A 1 269 ? 20.912 -1.808 -15.514 1.00 83.44 269 GLY A CA 1
ATOM 2070 C C . GLY A 1 269 ? 19.670 -2.705 -15.571 1.00 83.44 269 GLY A C 1
ATOM 2071 O O . GLY A 1 269 ? 19.733 -3.847 -15.132 1.00 83.44 269 GLY A O 1
ATOM 2072 N N . GLY A 1 270 ? 18.539 -2.203 -16.076 1.00 85.56 270 GLY A N 1
ATOM 2073 C CA . GLY A 1 270 ? 17.282 -2.940 -16.209 1.00 85.56 270 GLY A CA 1
ATOM 2074 C C . GLY A 1 270 ? 16.367 -2.892 -14.982 1.00 85.56 270 GLY A C 1
ATOM 2075 O O . GLY A 1 270 ? 15.221 -3.322 -15.102 1.00 85.56 270 GLY A O 1
ATOM 2076 N N . GLY A 1 271 ? 16.834 -2.338 -13.859 1.00 93.00 271 GLY A N 1
ATOM 2077 C CA . GLY A 1 271 ? 16.086 -2.235 -12.606 1.00 93.00 271 GLY A CA 1
ATOM 2078 C C . GLY A 1 271 ? 15.074 -1.089 -12.589 1.00 93.00 271 GLY A C 1
ATOM 2079 O O . GLY A 1 271 ? 15.310 -0.034 -13.184 1.00 93.00 271 GLY A O 1
ATOM 2080 N N . TYR A 1 272 ? 13.965 -1.283 -11.885 1.00 94.94 272 TYR A N 1
ATOM 2081 C CA . TYR A 1 272 ? 12.873 -0.324 -11.760 1.00 94.94 272 TYR A CA 1
ATOM 2082 C C . TYR A 1 272 ? 13.063 0.599 -10.559 1.00 94.94 272 TYR A C 1
ATOM 2084 O O . TYR A 1 272 ? 13.503 0.176 -9.494 1.00 94.94 272 TYR A O 1
ATOM 2092 N N . HIS A 1 273 ? 12.716 1.869 -10.724 1.00 94.69 273 HIS A N 1
ATOM 2093 C CA . HIS A 1 273 ? 12.785 2.878 -9.678 1.00 94.69 273 HIS A CA 1
ATOM 2094 C C . HIS A 1 273 ? 11.470 3.635 -9.592 1.00 94.69 273 HIS A C 1
ATOM 2096 O O . HIS A 1 273 ? 10.960 4.134 -10.595 1.00 94.69 273 HIS A O 1
ATOM 2102 N N . LEU A 1 274 ? 10.951 3.739 -8.374 1.00 93.75 274 LEU A N 1
ATOM 2103 C CA . LEU A 1 274 ? 9.813 4.581 -8.054 1.00 93.75 274 LEU A CA 1
ATOM 2104 C C . LEU A 1 274 ? 10.276 5.877 -7.387 1.00 93.75 274 LEU A C 1
ATOM 2106 O O . LEU A 1 274 ? 11.080 5.858 -6.456 1.00 93.75 274 LEU A O 1
ATOM 2110 N N . GLU A 1 275 ? 9.724 6.998 -7.826 1.00 89.81 275 GLU A N 1
ATOM 2111 C CA . GLU A 1 275 ? 9.915 8.318 -7.227 1.00 89.81 275 GLU A CA 1
ATOM 2112 C C . GLU A 1 275 ? 8.572 8.849 -6.711 1.00 89.81 275 GLU A C 1
ATOM 2114 O O . GLU A 1 275 ? 7.522 8.611 -7.319 1.00 89.81 275 GLU A O 1
ATOM 2119 N N . VAL A 1 276 ? 8.601 9.598 -5.605 1.00 84.88 276 VAL A N 1
ATOM 2120 C CA . VAL A 1 276 ? 7.442 10.303 -5.031 1.00 84.88 276 VAL A CA 1
ATOM 2121 C C . VAL A 1 276 ? 7.804 11.778 -4.903 1.00 84.88 276 VAL A C 1
ATOM 2123 O O . VAL A 1 276 ? 8.913 12.099 -4.495 1.00 84.88 276 VAL A O 1
ATOM 2126 N N . GLY A 1 277 ? 6.876 12.683 -5.218 1.00 70.44 277 GLY A N 1
ATOM 2127 C CA . GLY A 1 277 ? 7.133 14.130 -5.295 1.00 70.44 277 GLY A CA 1
ATOM 2128 C C . GLY A 1 277 ? 7.464 14.871 -3.985 1.00 70.44 277 GLY A C 1
ATOM 2129 O O . GLY A 1 277 ? 7.321 16.087 -3.964 1.00 70.44 277 GLY A O 1
ATOM 2130 N N . TYR A 1 278 ? 7.857 14.183 -2.905 1.00 68.31 278 TYR A N 1
ATOM 2131 C CA . TYR A 1 278 ? 8.163 14.778 -1.589 1.00 68.31 278 TYR A CA 1
ATOM 2132 C C . TYR A 1 278 ? 9.470 14.255 -0.964 1.00 68.31 278 TYR A C 1
ATOM 2134 O O . TYR A 1 278 ? 9.576 14.193 0.257 1.00 68.31 278 TYR A O 1
ATOM 2142 N N . ASP A 1 279 ? 10.441 13.836 -1.781 1.00 69.69 279 ASP A N 1
ATOM 2143 C CA . ASP A 1 279 ? 11.770 13.363 -1.344 1.00 69.69 279 ASP A CA 1
ATOM 2144 C C . ASP A 1 279 ? 11.757 12.225 -0.305 1.00 69.69 279 ASP A C 1
ATOM 2146 O O . ASP A 1 279 ? 12.764 11.961 0.348 1.00 69.69 279 ASP A O 1
ATOM 2150 N N . LEU A 1 280 ? 10.638 11.507 -0.156 1.00 79.88 280 LEU A N 1
ATOM 2151 C CA . LEU A 1 280 ? 10.581 10.302 0.666 1.00 79.88 280 LEU A CA 1
ATOM 2152 C C . LEU A 1 280 ? 11.217 9.140 -0.104 1.00 79.88 280 LEU A C 1
ATOM 2154 O O . LEU A 1 280 ? 10.678 8.739 -1.142 1.00 79.88 280 LEU A O 1
ATOM 2158 N N . PRO A 1 281 ? 12.316 8.547 0.398 1.00 87.81 281 PRO A N 1
ATOM 2159 C CA . PRO A 1 281 ? 12.921 7.400 -0.255 1.00 87.81 281 PRO A CA 1
ATOM 2160 C C . PRO A 1 281 ? 11.951 6.217 -0.285 1.00 87.81 281 PRO A C 1
ATOM 2162 O O . PRO A 1 281 ? 11.367 5.843 0.740 1.00 87.81 281 PRO A O 1
ATOM 2165 N N . ILE A 1 282 ? 11.807 5.601 -1.458 1.00 92.12 282 ILE A N 1
ATOM 2166 C CA . ILE A 1 282 ? 11.130 4.312 -1.603 1.00 92.12 282 ILE A CA 1
ATOM 2167 C C . ILE A 1 282 ? 12.133 3.197 -1.316 1.00 92.12 282 ILE A C 1
ATOM 2169 O O . ILE A 1 282 ? 13.202 3.128 -1.917 1.00 92.12 282 ILE A O 1
ATOM 2173 N N . ASN A 1 283 ? 11.762 2.306 -0.398 1.00 94.44 283 ASN A N 1
ATOM 2174 C CA . ASN A 1 283 ? 12.528 1.118 -0.031 1.00 94.44 283 ASN A CA 1
ATOM 2175 C C . ASN A 1 283 ? 12.256 -0.055 -0.985 1.00 94.44 283 ASN A C 1
ATOM 2177 O O . ASN A 1 283 ? 13.120 -0.907 -1.180 1.00 94.44 283 ASN A O 1
ATOM 2181 N N . GLY A 1 284 ? 11.048 -0.125 -1.545 1.00 96.69 284 GLY A N 1
ATOM 2182 C CA . GLY A 1 284 ? 10.611 -1.192 -2.440 1.00 96.69 284 GLY A CA 1
ATOM 2183 C C . GLY A 1 284 ? 9.092 -1.275 -2.543 1.00 96.69 284 GLY A C 1
ATOM 2184 O O . GLY A 1 284 ? 8.377 -0.434 -1.994 1.00 96.69 284 GLY A O 1
ATOM 2185 N N . TRP A 1 285 ? 8.607 -2.312 -3.213 1.00 98.00 285 TRP A N 1
ATOM 2186 C CA . TRP A 1 285 ? 7.189 -2.636 -3.351 1.00 98.00 285 TRP A CA 1
ATOM 2187 C C . TRP A 1 285 ? 6.952 -4.130 -3.159 1.00 98.00 285 TRP A C 1
ATOM 2189 O O . TRP A 1 285 ? 7.872 -4.935 -3.302 1.00 98.00 285 TRP A O 1
ATOM 2199 N N . GLY A 1 286 ? 5.730 -4.517 -2.812 1.00 96.75 286 GLY A N 1
ATOM 2200 C CA . GLY A 1 286 ? 5.390 -5.922 -2.621 1.00 96.75 286 GLY A CA 1
ATOM 2201 C C . GLY A 1 286 ? 3.897 -6.172 -2.537 1.00 96.75 286 GLY A C 1
ATOM 2202 O O . GLY A 1 286 ? 3.117 -5.250 -2.317 1.00 96.75 286 GLY A O 1
ATOM 2203 N N . PHE A 1 287 ? 3.499 -7.426 -2.689 1.00 96.25 287 PHE A N 1
ATOM 2204 C CA . PHE A 1 287 ? 2.101 -7.839 -2.660 1.00 96.25 287 PHE A CA 1
ATOM 2205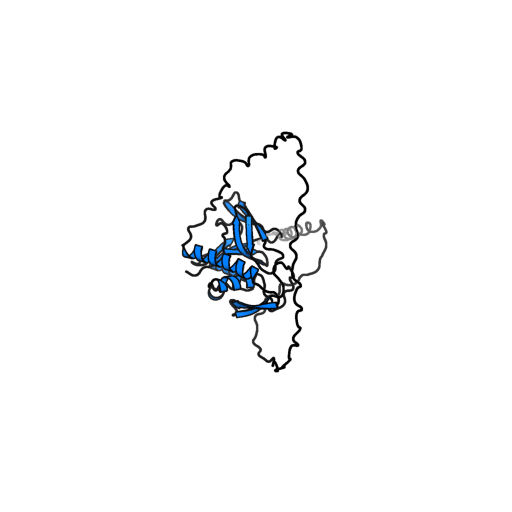 C C . PHE A 1 287 ? 1.933 -9.133 -1.879 1.00 96.25 287 PHE A C 1
ATOM 2207 O O . PHE A 1 287 ? 2.867 -9.924 -1.756 1.00 96.25 287 PHE A O 1
ATOM 2214 N N . TYR A 1 288 ? 0.734 -9.326 -1.344 1.00 95.06 288 TYR A N 1
ATOM 2215 C CA . TYR A 1 288 ? 0.324 -10.559 -0.698 1.00 95.06 288 TYR A CA 1
ATOM 2216 C C . TYR A 1 288 ? -1.008 -11.008 -1.283 1.00 95.06 288 TYR A C 1
ATOM 2218 O O . TYR A 1 288 ? -1.941 -10.210 -1.357 1.00 95.06 288 TYR A O 1
ATOM 2226 N N . PHE A 1 289 ? -1.102 -12.286 -1.632 1.00 90.31 289 PHE A N 1
ATOM 2227 C CA . PHE A 1 289 ? -2.371 -12.938 -1.921 1.00 90.31 289 PHE A CA 1
ATOM 2228 C C . PHE A 1 289 ? -2.340 -14.375 -1.390 1.00 90.31 289 PHE A C 1
ATOM 2230 O O . PHE A 1 289 ? -1.350 -15.078 -1.603 1.00 90.31 289 PHE A O 1
ATOM 2237 N N . PRO A 1 290 ? -3.387 -14.829 -0.687 1.00 83.62 290 PRO A N 1
ATOM 2238 C CA . PRO A 1 290 ? -3.507 -16.232 -0.327 1.00 83.62 290 PRO A CA 1
ATOM 2239 C C . PRO A 1 290 ? -3.747 -17.064 -1.595 1.00 83.62 290 PRO A C 1
ATOM 2241 O O . PRO A 1 290 ? -4.546 -16.677 -2.450 1.00 83.62 290 PRO A O 1
ATOM 2244 N N . ARG A 1 291 ? -3.037 -18.186 -1.713 1.00 70.12 291 ARG A N 1
ATOM 2245 C CA . ARG A 1 291 ? -3.332 -19.246 -2.685 1.00 70.12 291 ARG A CA 1
ATOM 2246 C C . ARG A 1 291 ? -4.352 -20.225 -2.127 1.00 70.12 291 ARG A C 1
ATOM 2248 O O . ARG A 1 291 ? -4.305 -20.463 -0.898 1.00 70.12 291 ARG A O 1
#

Secondary structure (DSSP, 8-state):
--------S-SSSSSSSSSSSSTTSS-----------------------------------PPP--PPPPPPP----PPPP---------------PPPPPS---------PPPPPHHHHHHHHHHHHHHHHHHHH--TT-EEEEEETTEEEEEE--S-TT-------TTB--HHHHHHHHHHHTT--TTTTT---SSHHHHHHHHHHTTTSSSEEEEETT-SSPP-TTPEEEETTEEEEEEEEETTEEEEE-SSSSSPEEEEEEE-TTS-EEEEETT-PPEEEEEEE---